Protein AF-A0A364NH10-F1 (afdb_monomer)

Mean predicted aligned error: 15.17 Å

Sequence (202 aa):
MVASATDNNGNPITGTDNAELDAIAADITVETSVENETGLMDIEGTTIDVPENSTVEITITDSLGNTVTTQASVNEDGSYSVDNVDIRELVDGDLTIIAKAIDNNGQDVFGQTSDELLLVVELAIETSGSLEVFEKFLSNGSAANDGEPKDSGSIRITSSQGIQSVTIAGIVVTLEALEASNAAPFSITTPEGNVIEVVGFT

InterPro domains:
  IPR013783 Immunoglobulin-like fold [G3DSA:2.60.40.10] (18-118)

pLDDT: mean 81.31, std 18.75, range [41.22, 98.88]

Organism: NCBI:txid2219697

Secondary structure (DSSP, 8-state):
-EEEEE-TTS-EEEEE-------S--EE--EEEEETTTTEEEEEEEEES--TTPEEEEEEEETT--EEEEEEEPPTTSEEEEEEEE-TTSPSEEEEEEEEEE-TTS-EEEEEEEEEE-----------S-----GGGSTT-S-----------------TT---EEEETTEEEEHHHHHTTTTS-EEEE-TTS-EEEE----

Radius of gyration: 34.36 Å; Cα contacts (8 Å, |Δi|>4): 345; chains: 1; bounding box: 70×38×114 Å

Foldseek 3Di:
DKDWDADPVGDIDIDDDDDDDDDWDKAKEKDKDADQAQQWMKIKIFIDQADFQWKKWKWKAAPVGDIDIDIWTQHPRRMTIDGGRHRVVHDWFKIKMKIWTAGPRRDIYIYIDMDTHDRPPPQPQPPPDDPPDQLCPPPPRDDDDDDDDPQDDDGDGDDPVDDQWDADLNDIHGPVNVVVCVQAWDWDAHPVGDIDTRRDDD

Solvent-accessible surface area (backbone atoms only — not comparable to full-atom values): 12585 Å² total; per-residue (Å²): 91,77,50,76,48,64,51,99,85,71,49,80,46,76,50,78,51,88,78,87,89,81,89,65,80,65,45,40,50,50,49,76,49,71,40,37,83,77,31,30,29,36,38,39,35,40,44,36,54,44,52,61,69,37,61,34,46,34,41,39,30,26,82,87,68,48,74,49,76,53,70,28,51,28,36,92,88,23,36,35,56,43,76,68,43,78,49,70,90,48,60,68,39,54,32,42,36,38,40,36,36,52,30,78,84,73,44,82,40,68,17,68,41,71,52,67,43,58,66,65,78,79,78,74,74,60,73,79,61,84,84,80,79,66,44,67,79,45,102,82,42,93,54,92,79,94,73,84,87,82,90,77,85,76,86,69,85,82,58,98,86,60,75,72,63,48,75,55,88,87,43,77,44,39,51,69,61,56,62,71,39,73,84,48,59,50,76,44,71,37,99,88,67,50,77,46,69,48,77,76,86,134

Structure (mmCIF, N/CA/C/O backbone):
data_AF-A0A364NH10-F1
#
_entry.id   AF-A0A364NH10-F1
#
loop_
_atom_site.group_PDB
_atom_site.id
_atom_site.type_symbol
_atom_site.label_atom_id
_atom_site.label_alt_id
_atom_site.label_comp_id
_atom_site.label_asym_id
_atom_site.label_entity_id
_atom_site.label_seq_id
_atom_site.pdbx_PDB_ins_code
_atom_site.Cartn_x
_atom_site.Cartn_y
_atom_site.Cartn_z
_atom_site.occupancy
_atom_site.B_iso_or_equiv
_atom_site.auth_seq_id
_atom_site.auth_comp_id
_atom_site.auth_asym_id
_atom_site.auth_atom_id
_atom_site.pdbx_PDB_model_num
ATOM 1 N N . MET A 1 1 ? -23.698 -7.235 33.282 1.00 77.12 1 MET A N 1
ATOM 2 C CA . MET A 1 1 ? -24.394 -6.732 3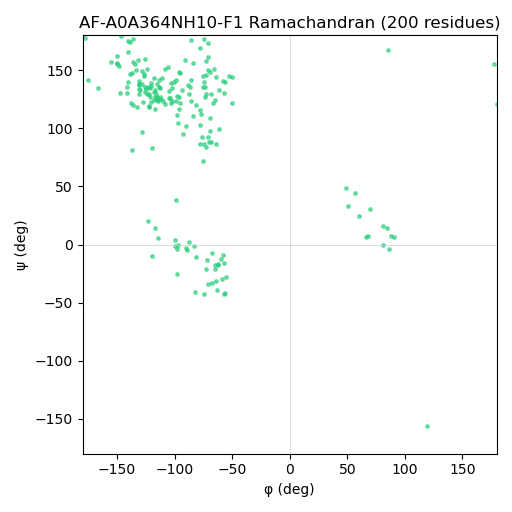4.485 1.00 77.12 1 MET A CA 1
ATOM 3 C C . MET A 1 1 ? -24.227 -7.716 35.637 1.00 77.12 1 MET A C 1
ATOM 5 O O . MET A 1 1 ? -24.340 -8.916 35.432 1.00 77.12 1 MET A O 1
ATOM 9 N N . VAL A 1 2 ? -23.955 -7.225 36.847 1.00 88.50 2 VAL A N 1
ATOM 10 C CA . VAL A 1 2 ? -23.935 -8.052 38.065 1.00 88.50 2 VAL A CA 1
ATOM 11 C C . VAL A 1 2 ? -25.110 -7.636 38.937 1.00 88.50 2 VAL A C 1
ATOM 13 O O . VAL A 1 2 ? -25.247 -6.458 39.258 1.00 88.50 2 VAL A O 1
ATOM 16 N N . ALA A 1 3 ? -25.952 -8.593 39.308 1.00 88.44 3 ALA A N 1
ATOM 17 C CA . ALA A 1 3 ? -26.998 -8.413 40.302 1.00 88.44 3 ALA A CA 1
ATOM 18 C C . ALA A 1 3 ? -26.559 -9.068 41.614 1.00 88.44 3 ALA A C 1
ATOM 20 O O . ALA A 1 3 ? -25.999 -10.165 41.609 1.00 88.44 3 ALA A O 1
ATOM 21 N N . SER A 1 4 ? -26.820 -8.412 42.741 1.00 93.62 4 SER A N 1
ATOM 22 C CA . SER A 1 4 ? -26.596 -8.979 44.069 1.00 93.62 4 SER A CA 1
ATOM 23 C C . SER A 1 4 ? -27.863 -8.892 44.915 1.00 93.62 4 SER A C 1
ATOM 25 O O . SER A 1 4 ? -28.651 -7.955 44.799 1.00 93.62 4 SER A O 1
ATOM 27 N N . ALA A 1 5 ? -28.068 -9.901 45.755 1.00 93.88 5 ALA A N 1
ATOM 28 C CA . ALA A 1 5 ? -29.145 -9.981 46.729 1.00 93.88 5 ALA A CA 1
ATOM 29 C C . ALA A 1 5 ? -28.611 -10.586 48.032 1.00 93.88 5 ALA A C 1
ATOM 31 O O . ALA A 1 5 ? -27.538 -11.185 48.052 1.00 93.88 5 ALA A O 1
ATOM 32 N N . THR A 1 6 ? -29.374 -10.458 49.111 1.00 94.56 6 THR A N 1
ATOM 33 C CA . THR A 1 6 ? -29.089 -11.128 50.383 1.00 94.56 6 THR A CA 1
ATOM 34 C C . THR A 1 6 ? -30.243 -12.067 50.692 1.00 94.56 6 THR A C 1
ATOM 36 O O . THR A 1 6 ? -31.403 -11.661 50.594 1.00 94.56 6 THR A O 1
ATOM 39 N N . ASP A 1 7 ? -29.945 -13.317 51.037 1.00 92.00 7 ASP A N 1
ATOM 40 C CA . ASP A 1 7 ? -30.976 -14.264 51.457 1.00 92.00 7 ASP A CA 1
ATOM 41 C C . ASP A 1 7 ? -31.543 -13.910 52.848 1.00 92.00 7 ASP A C 1
ATOM 43 O O . ASP A 1 7 ? -31.081 -13.011 53.555 1.00 92.00 7 ASP A O 1
ATOM 47 N N . ASN A 1 8 ? -32.577 -14.635 53.265 1.00 94.06 8 ASN A N 1
ATOM 48 C CA . ASN A 1 8 ? -33.191 -14.477 54.585 1.00 94.06 8 ASN A CA 1
ATOM 49 C C . ASN A 1 8 ? -32.279 -14.908 55.754 1.00 94.06 8 ASN A C 1
ATOM 51 O O . ASN A 1 8 ? -32.639 -14.689 56.911 1.00 94.06 8 ASN A O 1
ATOM 55 N N . ASN A 1 9 ? -31.121 -15.510 55.474 1.00 95.94 9 ASN A N 1
ATOM 56 C CA . ASN A 1 9 ? -30.097 -15.888 56.441 1.00 95.94 9 ASN A CA 1
ATOM 57 C C . ASN A 1 9 ? -28.926 -14.887 56.495 1.00 95.94 9 ASN A C 1
ATOM 59 O O . ASN A 1 9 ? -28.035 -15.055 57.326 1.00 95.94 9 ASN A O 1
ATOM 63 N N . GLY A 1 10 ? -28.943 -13.829 55.677 1.00 93.1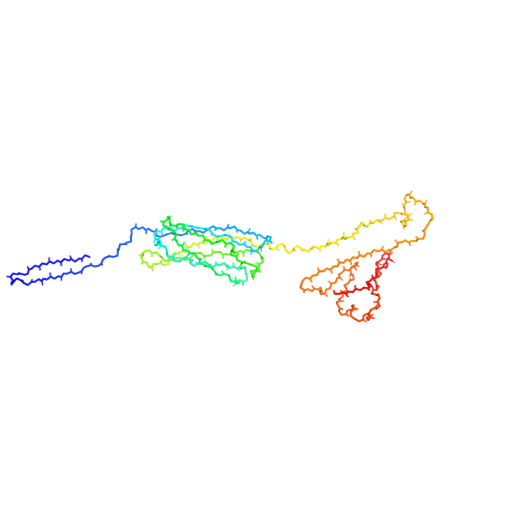2 10 GLY A N 1
ATOM 64 C CA . GLY A 1 10 ? -27.904 -12.801 55.640 1.00 93.12 10 GLY A CA 1
ATOM 65 C C . GLY A 1 10 ? -26.738 -13.103 54.692 1.00 93.12 10 GLY A C 1
ATOM 66 O O . GLY A 1 10 ? -25.762 -12.353 54.699 1.00 93.12 10 GLY A O 1
ATOM 67 N N . ASN A 1 11 ? -26.813 -14.158 53.874 1.00 95.44 11 ASN A N 1
ATOM 68 C CA . ASN A 1 11 ? -25.755 -14.501 52.926 1.00 95.44 11 ASN A CA 1
ATOM 69 C C . ASN A 1 11 ? -25.935 -13.742 51.602 1.00 95.44 11 ASN A C 1
ATOM 71 O O . ASN A 1 11 ? -27.049 -13.701 51.071 1.00 95.44 11 ASN A O 1
ATOM 75 N N . PRO A 1 12 ? -24.862 -13.175 51.023 1.00 92.00 12 PRO A N 1
ATOM 76 C CA . PRO A 1 12 ? -24.926 -12.562 49.705 1.00 92.00 12 PRO A CA 1
ATOM 77 C C . PRO A 1 12 ? -25.012 -13.629 48.603 1.00 92.00 12 PRO A C 1
ATOM 79 O O . PRO A 1 12 ? -24.256 -14.598 48.594 1.00 92.00 12 PRO A O 1
ATOM 82 N N . ILE A 1 13 ? -25.903 -13.408 47.642 1.00 92.12 13 ILE A N 1
ATOM 83 C CA . ILE A 1 13 ? -26.022 -14.157 46.391 1.00 92.12 13 ILE A CA 1
ATOM 84 C C . ILE A 1 13 ? -25.746 -13.176 45.258 1.00 92.12 13 ILE A C 1
ATOM 86 O O . ILE A 1 13 ? -26.305 -12.079 45.233 1.00 92.12 13 ILE A O 1
ATOM 90 N N . THR A 1 14 ? -24.903 -13.566 44.310 1.00 93.25 14 THR A N 1
ATOM 91 C CA . THR A 1 14 ? -24.650 -12.792 43.095 1.00 93.25 14 THR A CA 1
ATOM 92 C C . THR A 1 14 ? -25.064 -13.585 41.863 1.00 93.25 14 THR A C 1
ATOM 94 O O . THR A 1 14 ? -24.921 -14.805 41.810 1.00 93.25 14 THR A O 1
ATOM 97 N N . GLY A 1 15 ? -25.598 -12.879 40.873 1.00 91.69 15 GLY A N 1
ATOM 98 C CA . GLY A 1 15 ? -25.831 -13.375 39.525 1.00 91.69 15 GLY A CA 1
ATOM 99 C C . GLY A 1 15 ? -25.113 -12.468 38.539 1.00 91.69 15 GLY A C 1
ATOM 100 O O . GLY A 1 15 ? -25.156 -11.244 38.670 1.00 91.69 15 GLY A O 1
ATOM 101 N N . THR A 1 16 ? -24.429 -13.059 37.570 1.00 92.19 16 THR A N 1
ATOM 102 C CA . THR A 1 16 ? -23.778 -12.325 36.486 1.00 92.19 16 THR A CA 1
ATOM 103 C C . THR A 1 16 ? -24.478 -12.636 35.178 1.00 92.19 16 THR A C 1
ATOM 105 O O . THR A 1 16 ? -24.749 -13.799 34.888 1.00 92.19 16 THR A O 1
ATOM 108 N N . ASP A 1 17 ? -24.742 -11.593 34.405 1.00 89.44 17 ASP A N 1
ATOM 109 C CA . ASP A 1 17 ? -25.215 -11.680 33.031 1.00 89.44 17 ASP A CA 1
ATOM 110 C C . ASP A 1 17 ? -24.276 -10.864 32.142 1.00 89.44 17 ASP A C 1
ATOM 112 O O . ASP A 1 17 ? -23.884 -9.751 32.506 1.00 89.44 17 ASP A O 1
ATOM 116 N N . ASN A 1 18 ? -23.897 -11.401 30.993 1.00 83.19 18 ASN A N 1
ATOM 117 C CA . ASN A 1 18 ? -22.986 -10.755 30.060 1.00 83.19 18 ASN A CA 1
ATOM 118 C C . ASN A 1 18 ? -23.711 -10.634 28.722 1.00 83.19 18 ASN A C 1
ATOM 120 O O . ASN A 1 18 ? -24.082 -11.639 28.127 1.00 83.19 18 ASN A O 1
ATOM 124 N N . ALA A 1 19 ? -23.893 -9.398 28.268 1.00 80.81 19 ALA A N 1
ATOM 125 C CA . ALA A 1 19 ? -24.346 -9.081 26.924 1.00 80.81 19 ALA A CA 1
ATOM 126 C C . ALA A 1 19 ? -23.265 -8.220 26.272 1.00 80.81 19 ALA A C 1
ATOM 128 O O . ALA A 1 19 ? -22.724 -7.323 26.926 1.00 80.81 19 ALA A O 1
ATOM 129 N N . GLU A 1 20 ? -22.940 -8.518 25.020 1.00 80.31 20 GLU A N 1
ATOM 130 C CA . GLU A 1 20 ? -22.042 -7.688 24.223 1.00 80.31 20 GLU A CA 1
ATOM 131 C C . GLU A 1 20 ? -22.792 -6.431 23.775 1.00 80.31 20 GLU A C 1
ATOM 133 O O . GLU A 1 20 ? -23.968 -6.490 23.408 1.00 80.31 20 GLU A O 1
ATOM 138 N N . LEU A 1 21 ? -22.128 -5.280 23.886 1.00 82.94 21 LEU A N 1
ATOM 139 C CA . LEU A 1 21 ? -22.642 -4.013 23.387 1.00 82.94 21 LEU A CA 1
ATOM 140 C C . LEU A 1 21 ? -22.009 -3.774 22.018 1.00 82.94 21 LEU A C 1
ATOM 142 O O . LEU A 1 21 ? -20.836 -3.432 21.940 1.00 82.94 21 LEU A O 1
ATOM 146 N N . ASP A 1 22 ? -22.797 -3.972 20.971 1.00 87.94 22 ASP A N 1
ATOM 147 C CA . ASP A 1 22 ? -22.455 -3.664 19.584 1.00 87.94 22 ASP A CA 1
ATOM 148 C C . ASP A 1 22 ? -23.609 -2.822 19.029 1.00 87.94 22 ASP A C 1
ATOM 150 O O . ASP A 1 22 ? -24.701 -3.323 18.746 1.00 87.94 22 ASP A O 1
ATOM 154 N N . ALA A 1 23 ? -23.428 -1.504 19.053 1.00 91.25 23 ALA A N 1
ATOM 155 C CA . ALA A 1 23 ? -24.465 -0.544 18.676 1.00 91.25 23 ALA A CA 1
ATOM 156 C C . ALA A 1 23 ? -24.060 0.334 17.487 1.00 91.25 23 ALA A C 1
ATOM 158 O O . ALA A 1 23 ? -24.903 1.074 16.975 1.00 91.25 23 ALA A O 1
ATOM 159 N N . ILE A 1 24 ? -22.793 0.279 17.074 1.00 93.50 24 ILE A N 1
ATOM 160 C CA . ILE A 1 24 ? -22.225 1.075 15.991 1.00 93.50 24 ILE A CA 1
ATOM 161 C C . ILE A 1 24 ? -21.680 0.073 14.982 1.00 93.50 24 ILE A C 1
ATOM 163 O O . ILE A 1 24 ? -20.805 -0.707 15.310 1.00 93.50 24 ILE A O 1
ATOM 167 N N . ALA A 1 25 ? -22.205 0.083 13.760 1.00 94.12 25 ALA A N 1
ATOM 168 C CA . ALA A 1 25 ? -21.636 -0.752 12.712 1.00 94.12 25 ALA A CA 1
ATOM 169 C C . ALA A 1 25 ? -20.238 -0.233 12.345 1.00 94.12 25 ALA A C 1
ATOM 171 O O . ALA A 1 25 ? -20.093 0.961 12.065 1.00 94.12 25 ALA A O 1
ATOM 172 N N . ALA A 1 26 ? -19.252 -1.127 12.323 1.00 97.31 26 ALA A N 1
ATOM 173 C CA . ALA A 1 26 ? -17.904 -0.807 11.883 1.00 97.31 26 ALA A CA 1
ATOM 174 C C . ALA A 1 26 ? -17.845 -0.527 10.374 1.00 97.31 26 ALA A C 1
ATOM 176 O O . ALA A 1 26 ? -18.593 -1.113 9.586 1.00 97.31 26 ALA A O 1
ATOM 177 N N . ASP A 1 27 ? -16.934 0.359 9.980 1.00 98.06 27 ASP A N 1
ATOM 178 C CA . ASP A 1 27 ? -16.647 0.674 8.578 1.00 98.06 27 ASP A CA 1
ATOM 179 C C . ASP A 1 27 ? -15.183 1.099 8.415 1.00 98.06 27 ASP A C 1
ATOM 181 O O . ASP A 1 27 ? -14.562 1.592 9.361 1.00 98.06 27 ASP A O 1
ATOM 185 N N . ILE A 1 28 ? -14.633 0.924 7.216 1.00 98.62 28 ILE A N 1
ATOM 186 C CA . ILE A 1 28 ? -13.308 1.426 6.852 1.00 98.62 28 ILE A CA 1
ATOM 187 C C . ILE A 1 28 ? -13.274 1.807 5.371 1.00 98.62 28 ILE A C 1
ATOM 189 O O . ILE A 1 28 ? -13.657 1.034 4.492 1.00 98.62 28 ILE A O 1
ATOM 193 N N . THR A 1 29 ? -12.790 3.011 5.094 1.00 98.62 29 THR A N 1
ATOM 194 C CA . THR A 1 29 ? -12.604 3.536 3.738 1.00 98.62 29 THR A CA 1
ATOM 195 C C . THR A 1 29 ? -11.129 3.537 3.379 1.00 98.62 29 THR A C 1
ATOM 197 O O . THR A 1 29 ? -10.291 3.649 4.264 1.00 98.62 29 THR A O 1
ATOM 200 N N . VAL A 1 30 ? -10.807 3.430 2.091 1.00 98.69 30 VAL A N 1
ATOM 201 C CA . VAL A 1 30 ? -9.435 3.538 1.590 1.00 98.69 30 VAL A CA 1
ATOM 202 C C . VAL A 1 30 ? -9.432 4.295 0.266 1.00 98.69 30 VAL A C 1
ATOM 204 O O . VAL A 1 30 ? -10.206 3.983 -0.638 1.00 98.69 30 VAL A O 1
ATOM 207 N N . GLU A 1 31 ? -8.557 5.284 0.166 1.00 98.50 31 GLU A N 1
ATOM 208 C CA . GLU A 1 31 ? -8.282 6.079 -1.026 1.00 98.50 31 GLU A CA 1
ATOM 209 C C . GLU A 1 31 ? -6.770 6.084 -1.278 1.00 98.50 31 GLU A C 1
ATOM 211 O O . GLU A 1 31 ? -5.970 5.968 -0.346 1.00 98.50 31 GLU A O 1
ATOM 216 N N . THR A 1 32 ? -6.374 6.173 -2.547 1.00 98.19 32 THR A N 1
ATOM 217 C CA . THR A 1 32 ? -4.967 6.122 -2.957 1.00 98.19 32 THR A CA 1
ATOM 218 C C . THR A 1 32 ? -4.644 7.179 -3.999 1.00 98.19 32 THR A C 1
ATOM 220 O O . THR A 1 32 ? -5.519 7.648 -4.728 1.00 98.19 32 THR A O 1
ATOM 223 N N . SER A 1 33 ? -3.364 7.531 -4.070 1.00 97.62 33 SER A N 1
ATOM 224 C CA . SER A 1 33 ? -2.786 8.328 -5.145 1.00 97.62 33 SER A CA 1
ATOM 225 C C . SER A 1 33 ? -1.455 7.711 -5.561 1.00 97.62 33 SER A C 1
ATOM 227 O O . SER A 1 33 ? -0.539 7.610 -4.745 1.00 97.62 33 SER A O 1
ATOM 229 N N . VAL A 1 34 ? -1.340 7.305 -6.827 1.00 97.19 34 VAL A N 1
ATOM 230 C CA . VAL A 1 34 ? -0.111 6.738 -7.400 1.00 97.19 34 VAL A CA 1
ATOM 231 C C . VAL A 1 34 ? 0.698 7.807 -8.133 1.00 97.19 34 VAL A C 1
ATOM 233 O O . VAL A 1 34 ? 0.209 8.464 -9.053 1.00 97.19 34 VAL A O 1
ATOM 236 N N . GLU A 1 35 ? 1.973 7.936 -7.775 1.00 94.94 35 GLU A N 1
ATOM 237 C CA . GLU A 1 35 ? 2.967 8.704 -8.520 1.00 94.94 35 GLU A CA 1
ATOM 238 C C . GLU A 1 35 ? 3.711 7.794 -9.505 1.00 94.94 35 GLU A C 1
ATOM 240 O O . GLU A 1 35 ? 4.698 7.138 -9.168 1.00 94.94 35 GLU A O 1
ATOM 245 N N . ASN A 1 36 ? 3.255 7.760 -10.753 1.00 89.62 36 ASN A N 1
ATOM 246 C CA . ASN A 1 36 ? 3.777 6.856 -11.781 1.00 89.62 36 ASN A CA 1
ATOM 247 C C . ASN A 1 36 ? 5.248 7.105 -12.160 1.00 89.62 36 ASN A C 1
ATOM 249 O O . ASN A 1 36 ? 5.970 6.172 -12.508 1.00 89.62 36 ASN A O 1
ATOM 253 N N . GLU A 1 37 ? 5.720 8.348 -12.085 1.00 88.19 37 GLU A N 1
ATOM 254 C CA . GLU A 1 37 ? 7.107 8.708 -12.388 1.00 88.19 37 GLU A CA 1
ATOM 255 C C . GLU A 1 37 ? 8.075 8.207 -11.317 1.00 88.19 37 GLU A C 1
ATOM 257 O O . GLU A 1 37 ? 9.224 7.867 -11.612 1.00 88.19 37 GLU A O 1
ATOM 262 N N . THR A 1 38 ? 7.627 8.191 -10.062 1.00 89.75 38 THR A N 1
ATOM 263 C CA . THR A 1 38 ? 8.460 7.792 -8.933 1.00 89.75 38 THR A CA 1
ATOM 264 C C . THR A 1 38 ? 8.209 6.344 -8.544 1.00 89.75 38 THR A C 1
ATOM 266 O O . THR A 1 38 ? 9.131 5.736 -8.020 1.00 89.75 38 THR A O 1
ATOM 269 N N . GLY A 1 39 ? 7.047 5.754 -8.823 1.00 92.69 39 GLY A N 1
ATOM 270 C CA . GLY A 1 39 ? 6.645 4.442 -8.309 1.00 92.69 39 GLY A CA 1
ATOM 271 C C . GLY A 1 39 ? 6.351 4.468 -6.807 1.00 92.69 39 GLY A C 1
ATOM 272 O O . GLY A 1 39 ? 6.628 3.491 -6.108 1.00 92.69 39 GLY A O 1
ATOM 273 N N . LEU A 1 40 ? 5.875 5.609 -6.308 1.00 96.06 40 LEU A N 1
ATOM 274 C CA . LEU A 1 40 ? 5.443 5.798 -4.926 1.00 96.06 40 LEU A CA 1
ATOM 275 C C . LEU A 1 40 ? 3.917 5.926 -4.868 1.00 96.06 40 LEU A C 1
ATOM 277 O O . LEU A 1 40 ? 3.291 6.381 -5.823 1.00 96.06 40 LEU A O 1
ATOM 281 N N . MET A 1 41 ? 3.324 5.515 -3.753 1.00 97.94 41 MET A N 1
ATOM 282 C CA . MET A 1 41 ? 1.885 5.605 -3.511 1.00 97.94 41 MET A CA 1
ATOM 283 C C . MET A 1 41 ? 1.613 6.222 -2.142 1.00 97.94 41 MET A C 1
ATOM 285 O O . MET A 1 41 ? 2.195 5.792 -1.145 1.00 97.94 41 MET A O 1
ATOM 289 N N . ASP A 1 42 ? 0.681 7.167 -2.100 1.00 98.56 42 ASP A N 1
ATOM 290 C CA . ASP A 1 42 ? 0.092 7.672 -0.862 1.00 98.56 42 ASP A CA 1
ATOM 291 C C . ASP A 1 42 ? -1.263 6.995 -0.628 1.00 98.56 42 ASP A C 1
ATOM 293 O O . ASP A 1 42 ? -2.016 6.730 -1.572 1.00 98.56 42 ASP A O 1
ATOM 297 N N . ILE A 1 43 ? -1.557 6.677 0.632 1.00 98.75 43 ILE A N 1
ATOM 298 C CA . ILE A 1 43 ? -2.760 5.955 1.051 1.00 98.75 43 ILE A CA 1
ATOM 299 C C . ILE A 1 43 ? -3.407 6.712 2.201 1.00 98.75 43 ILE A C 1
ATOM 301 O O . ILE A 1 43 ? -2.755 6.989 3.207 1.00 98.75 43 ILE A O 1
ATOM 305 N N . GLU A 1 44 ? -4.702 6.976 2.087 1.00 98.69 44 GLU A N 1
ATOM 306 C CA . GLU A 1 44 ? -5.504 7.650 3.106 1.00 98.69 44 GLU A CA 1
ATOM 307 C C . GLU A 1 44 ? -6.807 6.883 3.354 1.00 98.69 44 GLU A C 1
ATOM 309 O O . GLU A 1 44 ? -7.258 6.085 2.529 1.00 98.69 44 GLU A O 1
ATOM 314 N N . GLY A 1 45 ? -7.428 7.100 4.510 1.00 98.62 45 GLY A N 1
ATOM 315 C CA . GLY A 1 45 ? -8.721 6.503 4.816 1.00 98.62 45 GLY A CA 1
ATOM 316 C C . GLY A 1 45 ? -9.278 6.917 6.168 1.00 98.62 45 GLY A C 1
ATOM 317 O O . GLY A 1 45 ? -8.663 7.660 6.937 1.00 98.62 45 GLY A O 1
ATOM 318 N N . THR A 1 46 ? -10.477 6.425 6.461 1.00 98.69 46 THR A N 1
ATOM 319 C CA . THR A 1 46 ? -11.182 6.641 7.728 1.00 98.69 46 THR A CA 1
ATOM 320 C C . THR A 1 46 ? -11.768 5.344 8.253 1.00 98.69 46 THR A C 1
ATOM 322 O O . THR A 1 46 ? -12.056 4.425 7.491 1.00 98.69 46 THR A O 1
ATOM 325 N N . THR A 1 47 ? -11.974 5.284 9.564 1.00 98.69 47 THR A N 1
ATOM 326 C CA . THR A 1 47 ? -12.606 4.160 10.251 1.00 98.69 47 THR A CA 1
ATOM 327 C C . THR A 1 47 ? -13.818 4.613 11.062 1.00 98.69 47 THR A C 1
ATOM 329 O O . THR A 1 47 ? -13.881 5.741 11.554 1.00 98.69 47 THR A O 1
ATOM 332 N N . ILE A 1 48 ? -14.787 3.715 11.219 1.00 98.31 48 ILE A N 1
ATOM 333 C CA . ILE A 1 48 ? -15.901 3.827 12.160 1.00 98.31 48 ILE A CA 1
ATOM 334 C C . ILE A 1 48 ? -15.833 2.612 13.079 1.00 98.31 48 ILE A C 1
ATOM 336 O O . ILE A 1 48 ? -15.648 1.492 12.613 1.00 98.31 48 ILE A O 1
ATOM 340 N N . ASP A 1 49 ? -15.992 2.853 14.380 1.00 97.50 49 ASP A N 1
ATOM 341 C CA . ASP A 1 49 ? -15.960 1.831 15.434 1.00 97.50 49 ASP A CA 1
ATOM 342 C C . ASP A 1 49 ? -14.641 1.040 15.553 1.00 97.50 49 ASP A C 1
ATOM 344 O O . ASP A 1 49 ? -14.601 -0.051 16.110 1.00 97.50 49 ASP A O 1
ATOM 348 N N . VAL A 1 50 ? -13.530 1.619 15.095 1.00 98.19 50 VAL A N 1
ATOM 349 C CA . VAL A 1 50 ? -12.172 1.098 15.315 1.00 98.19 50 VAL A CA 1
ATOM 350 C C . VAL A 1 50 ? -11.472 1.955 16.382 1.00 98.19 50 VAL A C 1
ATOM 352 O O . VAL A 1 50 ? -11.530 3.184 16.297 1.00 98.19 50 VAL A O 1
ATOM 355 N N . PRO A 1 51 ? -10.821 1.363 17.402 1.00 97.69 51 PRO A N 1
ATOM 356 C CA . PRO A 1 51 ? -10.149 2.137 18.443 1.00 97.69 51 PRO A CA 1
ATOM 357 C C . PRO A 1 51 ? -8.981 2.977 17.903 1.00 97.69 51 PRO A C 1
ATOM 359 O O . PRO A 1 51 ? -8.204 2.506 17.071 1.00 97.69 51 PRO A O 1
ATOM 362 N N . GLU A 1 52 ? -8.778 4.172 18.462 1.00 98.38 52 GLU A N 1
ATOM 363 C CA . GLU A 1 52 ? -7.557 4.963 18.254 1.00 98.38 52 GLU A CA 1
ATOM 364 C C . GLU A 1 52 ? -6.302 4.126 18.561 1.00 98.38 52 GLU A C 1
ATOM 366 O O . GLU A 1 52 ? -6.283 3.319 19.494 1.00 98.38 52 GLU A O 1
ATOM 371 N N . ASN A 1 53 ? -5.228 4.356 17.806 1.00 98.31 53 ASN A N 1
ATOM 372 C CA . ASN A 1 53 ? -3.953 3.642 17.861 1.00 98.31 53 ASN A CA 1
ATOM 373 C C . ASN A 1 53 ? -4.035 2.166 17.437 1.00 98.31 53 ASN A C 1
ATOM 375 O O . ASN A 1 53 ? -3.033 1.452 17.528 1.00 98.31 53 ASN A O 1
ATOM 379 N N . SER A 1 54 ? -5.190 1.704 16.948 1.00 98.38 54 SER A N 1
ATOM 380 C CA . SER A 1 54 ? -5.290 0.407 16.279 1.00 98.38 54 SER A CA 1
ATOM 381 C C . SER A 1 54 ? -4.502 0.417 14.976 1.00 98.38 54 SER A C 1
ATOM 383 O O . SER A 1 54 ? -4.347 1.454 14.329 1.00 98.38 54 SER A O 1
ATOM 385 N N . THR A 1 55 ? -4.009 -0.754 14.591 1.00 98.56 55 THR A N 1
ATOM 386 C CA . THR A 1 55 ? -3.267 -0.944 13.345 1.00 98.56 55 THR A CA 1
ATOM 387 C C . THR A 1 55 ? -4.222 -1.241 12.194 1.00 98.56 55 THR A C 1
ATOM 389 O O . THR A 1 55 ? -5.036 -2.159 12.294 1.00 98.56 55 THR A O 1
ATOM 392 N N . VAL A 1 56 ? -4.070 -0.508 11.093 1.00 98.81 56 VAL A N 1
ATOM 393 C CA . VAL A 1 56 ? -4.648 -0.842 9.789 1.00 98.81 56 VAL A CA 1
ATOM 394 C C . VAL A 1 56 ? -3.585 -1.573 8.977 1.00 98.81 56 VAL A C 1
ATOM 396 O O . VAL A 1 56 ? -2.536 -1.006 8.681 1.00 98.81 56 VAL A O 1
ATOM 399 N N . GLU A 1 57 ? -3.835 -2.833 8.635 1.00 98.75 57 GLU A N 1
ATOM 400 C CA . GLU A 1 57 ? -2.999 -3.620 7.729 1.00 98.75 57 GLU A CA 1
ATOM 401 C C . GLU A 1 57 ? -3.433 -3.356 6.286 1.00 98.75 57 GLU A C 1
ATOM 403 O O . GLU A 1 57 ? -4.600 -3.537 5.940 1.00 98.75 57 GLU A O 1
ATOM 408 N N . ILE A 1 58 ? -2.500 -2.912 5.444 1.00 98.81 58 ILE A N 1
ATOM 409 C CA . ILE A 1 58 ? -2.769 -2.537 4.056 1.00 98.81 58 ILE A CA 1
ATOM 410 C C . ILE A 1 58 ? -1.989 -3.469 3.136 1.00 98.81 58 ILE A C 1
ATOM 412 O O . ILE A 1 58 ? -0.775 -3.616 3.273 1.00 98.81 58 ILE A O 1
ATOM 416 N N . THR A 1 59 ? -2.687 -4.092 2.189 1.00 98.75 59 THR A N 1
ATOM 417 C CA . THR A 1 59 ? -2.107 -4.975 1.170 1.00 98.75 59 THR A CA 1
ATOM 418 C C . THR A 1 59 ? -2.414 -4.431 -0.217 1.00 98.75 59 THR A C 1
ATOM 420 O O . THR A 1 59 ? -3.580 -4.286 -0.574 1.00 98.75 59 THR A O 1
ATOM 423 N N . ILE A 1 60 ? -1.373 -4.171 -1.003 1.00 98.75 60 ILE A N 1
ATOM 424 C CA . ILE A 1 60 ? -1.449 -3.762 -2.409 1.00 98.75 60 ILE A CA 1
ATOM 425 C C . ILE A 1 60 ? -1.069 -4.972 -3.255 1.00 98.75 60 ILE A C 1
ATOM 427 O O . ILE A 1 60 ? -0.018 -5.565 -3.025 1.00 98.75 60 ILE A O 1
ATOM 431 N N . THR A 1 61 ? -1.921 -5.355 -4.202 1.00 98.62 61 THR A N 1
ATOM 432 C CA . THR A 1 61 ? -1.741 -6.539 -5.052 1.00 98.62 61 THR A CA 1
ATOM 433 C C . THR A 1 61 ? -1.815 -6.155 -6.521 1.00 98.62 61 THR A C 1
ATOM 435 O O . THR A 1 61 ? -2.765 -5.481 -6.915 1.00 98.62 61 THR A O 1
ATOM 438 N N . ASP A 1 62 ? -0.854 -6.607 -7.325 1.00 98.25 62 ASP A N 1
ATOM 439 C CA . ASP A 1 62 ? -0.885 -6.420 -8.778 1.00 98.25 62 ASP A CA 1
ATOM 440 C C . ASP A 1 62 ? -1.678 -7.518 -9.509 1.00 98.25 62 ASP A C 1
ATOM 442 O O . ASP A 1 62 ? -2.132 -8.511 -8.930 1.00 98.25 62 ASP A O 1
ATOM 446 N N . SER A 1 63 ? -1.821 -7.361 -10.824 1.00 95.75 63 SER A N 1
ATOM 447 C CA . SER A 1 63 ? -2.530 -8.313 -11.691 1.00 95.75 63 SER A CA 1
ATOM 448 C C . SER A 1 63 ? -1.920 -9.726 -11.750 1.00 95.75 63 SER A C 1
ATOM 450 O O . SER A 1 63 ? -2.599 -10.674 -12.158 1.00 95.75 63 SER A O 1
ATOM 452 N N . LEU A 1 64 ? -0.659 -9.897 -11.341 1.00 94.19 64 LEU A N 1
ATOM 453 C CA . LEU A 1 64 ? 0.039 -11.184 -11.282 1.00 94.19 64 LEU A CA 1
ATOM 454 C C . LEU A 1 64 ? 0.028 -11.799 -9.875 1.00 94.19 64 LEU A C 1
ATOM 456 O O . LEU A 1 64 ? 0.478 -12.936 -9.704 1.00 94.19 64 LEU A O 1
ATOM 460 N N . GLY A 1 65 ? -0.526 -11.090 -8.890 1.00 95.75 65 GLY A N 1
ATOM 461 C CA . GLY A 1 65 ? -0.605 -11.516 -7.500 1.00 95.75 65 GLY A CA 1
ATOM 462 C C . GLY A 1 65 ? 0.646 -11.209 -6.677 1.00 95.75 65 GLY A C 1
ATOM 463 O O . GLY A 1 65 ? 0.782 -11.767 -5.587 1.00 95.75 65 GLY A O 1
ATOM 464 N N . ASN A 1 66 ? 1.560 -10.361 -7.162 1.00 96.75 66 ASN A N 1
ATOM 465 C CA . ASN A 1 66 ? 2.643 -9.843 -6.327 1.00 96.75 66 ASN A CA 1
ATOM 466 C C . ASN A 1 66 ? 2.069 -8.833 -5.334 1.00 96.75 66 ASN A C 1
ATOM 468 O O . ASN A 1 66 ? 1.126 -8.109 -5.657 1.00 96.75 66 ASN A O 1
ATOM 472 N N . THR A 1 67 ? 2.635 -8.788 -4.128 1.00 98.00 67 THR A N 1
ATOM 473 C CA . THR A 1 67 ? 2.073 -7.997 -3.031 1.00 98.00 67 THR A CA 1
ATOM 474 C C . THR A 1 67 ? 3.106 -7.117 -2.350 1.00 98.00 67 THR A C 1
ATOM 476 O O . THR A 1 67 ? 4.184 -7.598 -2.001 1.00 98.00 67 THR A O 1
ATOM 479 N N . VAL A 1 68 ? 2.712 -5.884 -2.042 1.00 98.50 68 VAL A N 1
ATOM 480 C CA . VAL A 1 68 ? 3.391 -4.991 -1.095 1.00 98.50 68 VAL A CA 1
ATOM 481 C C . VAL A 1 68 ? 2.470 -4.780 0.106 1.00 98.50 68 VAL A C 1
ATOM 483 O O . VAL A 1 68 ? 1.270 -4.567 -0.058 1.00 98.50 68 VAL A O 1
ATOM 486 N N . THR A 1 69 ? 3.015 -4.847 1.321 1.00 98.06 69 THR A N 1
ATOM 487 C CA . THR A 1 69 ? 2.245 -4.650 2.560 1.00 98.06 69 THR A CA 1
ATOM 488 C C . THR A 1 69 ? 2.792 -3.490 3.373 1.00 98.06 69 THR A C 1
ATOM 490 O O . THR A 1 69 ? 4.006 -3.382 3.550 1.00 98.06 69 THR A O 1
ATOM 493 N N . THR A 1 70 ? 1.905 -2.678 3.939 1.00 98.62 70 THR A N 1
ATOM 494 C CA . THR A 1 70 ? 2.248 -1.593 4.864 1.00 98.62 70 THR A CA 1
ATOM 495 C C . THR A 1 70 ? 1.227 -1.503 6.000 1.00 98.62 70 THR A C 1
ATOM 497 O O . THR A 1 70 ? 0.255 -2.260 6.036 1.00 98.62 70 THR A O 1
ATOM 500 N N . GLN A 1 71 ? 1.468 -0.622 6.968 1.00 98.50 71 GLN A N 1
ATOM 501 C CA . GLN A 1 71 ? 0.597 -0.426 8.122 1.00 98.50 71 GLN A CA 1
ATOM 502 C C . GLN A 1 71 ? 0.444 1.056 8.461 1.00 98.50 71 GLN A C 1
ATOM 504 O O . GLN A 1 71 ? 1.399 1.822 8.338 1.00 98.50 71 GLN A O 1
ATOM 509 N N . ALA A 1 72 ? -0.736 1.424 8.956 1.00 98.50 72 ALA A N 1
ATOM 510 C CA . ALA A 1 72 ? -1.029 2.739 9.520 1.00 98.50 72 ALA A CA 1
ATOM 511 C C . ALA A 1 72 ? -1.606 2.609 10.935 1.00 98.50 72 ALA A C 1
ATOM 513 O O . ALA A 1 72 ? -2.147 1.563 11.298 1.00 98.50 72 ALA A O 1
ATOM 514 N N . SER A 1 73 ? -1.524 3.682 11.720 1.00 98.50 73 SER A N 1
ATOM 515 C CA . SER A 1 73 ? -2.243 3.795 12.993 1.00 98.50 73 SER A CA 1
ATOM 516 C C . SER A 1 73 ? -3.489 4.655 12.814 1.00 98.50 73 SER A C 1
ATOM 518 O O . SER A 1 73 ? -3.431 5.684 12.144 1.00 98.50 73 SER A O 1
ATOM 520 N N . VAL A 1 74 ? -4.592 4.259 13.447 1.00 98.81 74 VAL A N 1
ATOM 521 C CA . VAL A 1 74 ? -5.826 5.055 13.490 1.00 98.81 74 VAL A CA 1
ATOM 522 C C . VAL A 1 74 ? -5.653 6.243 14.440 1.00 98.81 74 VAL A C 1
ATOM 524 O O . VAL A 1 74 ? -5.278 6.063 15.599 1.00 98.81 74 VAL A O 1
ATOM 527 N N . ASN A 1 75 ? -5.932 7.451 13.961 1.00 98.56 75 ASN A N 1
ATOM 528 C CA . ASN A 1 75 ? -5.899 8.693 14.732 1.00 98.56 75 ASN A CA 1
ATOM 529 C C . ASN A 1 75 ? -7.151 8.857 15.613 1.00 98.56 75 ASN A C 1
ATOM 531 O O . ASN A 1 75 ? -8.139 8.143 15.457 1.00 98.56 75 ASN A O 1
ATOM 535 N N . GLU A 1 76 ? -7.134 9.834 16.527 1.00 98.00 76 GLU A N 1
ATOM 536 C CA . GLU A 1 76 ? -8.256 10.109 17.450 1.00 98.00 76 GLU A CA 1
ATOM 537 C C . GLU A 1 76 ? -9.565 10.437 16.706 1.00 98.00 76 GLU A C 1
ATOM 539 O O . GLU A 1 76 ? -10.656 10.147 17.192 1.00 98.00 76 GLU A O 1
ATOM 544 N N . ASP A 1 77 ? -9.465 11.013 15.506 1.00 98.06 77 ASP A N 1
ATOM 545 C CA . ASP A 1 77 ? -10.605 11.336 14.643 1.00 98.06 77 ASP A CA 1
ATOM 546 C C . ASP A 1 77 ? -11.042 10.182 13.719 1.00 98.06 77 ASP A C 1
ATOM 548 O O . ASP A 1 77 ? -11.975 10.350 12.933 1.00 98.06 77 ASP A O 1
ATOM 552 N N . GLY A 1 78 ? -10.391 9.019 13.813 1.00 98.19 78 GLY A N 1
ATOM 553 C CA . GLY A 1 78 ? -10.658 7.839 12.993 1.00 98.19 78 GLY A CA 1
ATOM 554 C C . GLY A 1 78 ? -9.923 7.810 11.650 1.00 98.19 78 GLY A C 1
ATOM 555 O O . GLY A 1 78 ? -10.039 6.810 10.939 1.00 98.19 78 GLY A O 1
ATOM 556 N N . SER A 1 79 ? -9.179 8.861 11.285 1.00 98.75 79 SER A N 1
ATOM 557 C CA . SER A 1 79 ? -8.366 8.889 10.060 1.00 98.75 79 SER A CA 1
ATOM 558 C C . SER A 1 79 ? -7.117 8.010 10.167 1.00 98.75 79 SER A C 1
ATOM 560 O O . SER A 1 79 ? -6.636 7.725 11.264 1.00 98.75 79 SER A O 1
ATOM 562 N N . TYR A 1 80 ? -6.561 7.597 9.031 1.00 98.88 80 TYR A N 1
ATOM 563 C CA . TYR A 1 80 ? -5.239 6.976 8.945 1.00 98.88 80 TYR A CA 1
ATOM 564 C C . TYR A 1 80 ? -4.581 7.317 7.603 1.00 98.88 80 TYR A C 1
ATOM 566 O O . TYR A 1 80 ? -5.276 7.562 6.615 1.00 98.88 80 TYR A O 1
ATOM 574 N N . SER A 1 81 ? -3.247 7.319 7.556 1.00 98.69 81 SER A N 1
ATOM 575 C CA . SER A 1 81 ? -2.508 7.518 6.308 1.00 98.69 81 SER A CA 1
ATOM 576 C C . SER A 1 81 ? -1.156 6.805 6.296 1.00 98.69 81 SER A C 1
ATOM 578 O O . SER A 1 81 ? -0.579 6.507 7.347 1.00 98.69 81 SER A O 1
ATOM 580 N N . VAL A 1 82 ? -0.660 6.525 5.090 1.00 98.69 82 VAL A N 1
ATOM 581 C CA . VAL A 1 82 ? 0.711 6.088 4.815 1.00 98.69 82 VAL A CA 1
ATOM 582 C C . VAL A 1 82 ? 1.204 6.826 3.581 1.00 98.69 82 VAL A C 1
ATOM 584 O O . VAL A 1 82 ? 0.631 6.668 2.506 1.00 98.69 82 VAL A O 1
ATOM 587 N N . ASP A 1 83 ? 2.297 7.565 3.729 1.00 98.25 83 ASP A N 1
ATOM 588 C CA . ASP A 1 83 ? 2.899 8.299 2.620 1.00 98.25 83 ASP A CA 1
ATOM 589 C C . ASP A 1 83 ? 4.044 7.490 1.993 1.00 98.25 83 ASP A C 1
ATOM 591 O O . ASP A 1 83 ? 4.805 6.815 2.697 1.00 98.25 83 ASP A O 1
ATOM 595 N N . ASN A 1 84 ? 4.245 7.655 0.687 1.00 97.38 84 ASN A N 1
ATOM 596 C CA . ASN A 1 84 ? 5.401 7.167 -0.067 1.00 97.38 84 ASN A CA 1
ATOM 597 C C . ASN A 1 84 ? 5.651 5.650 0.034 1.00 97.38 84 ASN A C 1
ATOM 599 O O . ASN A 1 84 ? 6.794 5.203 0.196 1.00 97.38 84 ASN A O 1
ATOM 603 N N . VAL A 1 85 ? 4.603 4.838 -0.079 1.00 98.31 85 VAL A N 1
ATOM 604 C CA . VAL A 1 85 ? 4.732 3.380 -0.183 1.00 98.31 85 VAL A CA 1
ATOM 605 C C . VAL A 1 85 ? 5.440 3.028 -1.492 1.00 98.31 85 VAL A C 1
ATOM 607 O O . VAL A 1 85 ? 4.997 3.426 -2.566 1.00 98.31 85 VAL A O 1
ATOM 610 N N . ASP A 1 86 ? 6.544 2.283 -1.410 1.00 97.12 86 ASP A N 1
ATOM 611 C CA . ASP A 1 86 ? 7.294 1.840 -2.589 1.00 97.12 86 ASP A CA 1
ATOM 612 C C . ASP A 1 86 ? 6.587 0.662 -3.263 1.00 97.12 86 ASP A C 1
ATOM 614 O O . ASP A 1 86 ? 6.468 -0.419 -2.682 1.00 97.12 86 ASP A O 1
ATOM 618 N N . ILE A 1 87 ? 6.126 0.878 -4.493 1.00 96.62 87 ILE A N 1
ATOM 619 C CA . ILE A 1 87 ? 5.413 -0.119 -5.297 1.00 96.62 87 ILE A CA 1
ATOM 620 C C . ILE A 1 87 ? 6.170 -0.483 -6.578 1.00 96.62 87 ILE A C 1
ATOM 622 O O . ILE A 1 87 ? 5.616 -1.139 -7.453 1.00 96.62 87 ILE A O 1
ATOM 626 N N . ARG A 1 88 ? 7.454 -0.117 -6.697 1.00 92.94 88 ARG A N 1
ATOM 627 C CA . ARG A 1 88 ? 8.274 -0.401 -7.895 1.00 92.94 88 ARG A CA 1
ATOM 628 C C . ARG A 1 88 ? 8.525 -1.886 -8.149 1.00 92.94 88 ARG A C 1
ATOM 630 O O . ARG A 1 88 ? 8.960 -2.254 -9.237 1.00 92.94 88 ARG A O 1
ATOM 637 N N . GLU A 1 89 ? 8.323 -2.729 -7.140 1.00 92.12 89 GLU A N 1
ATOM 638 C CA . GLU A 1 89 ? 8.434 -4.186 -7.273 1.00 92.12 89 GLU A CA 1
ATOM 639 C C . GLU A 1 89 ? 7.165 -4.825 -7.860 1.00 92.12 89 GLU A C 1
ATOM 641 O O . GLU A 1 89 ? 7.187 -6.005 -8.217 1.00 92.12 89 GLU A O 1
ATOM 646 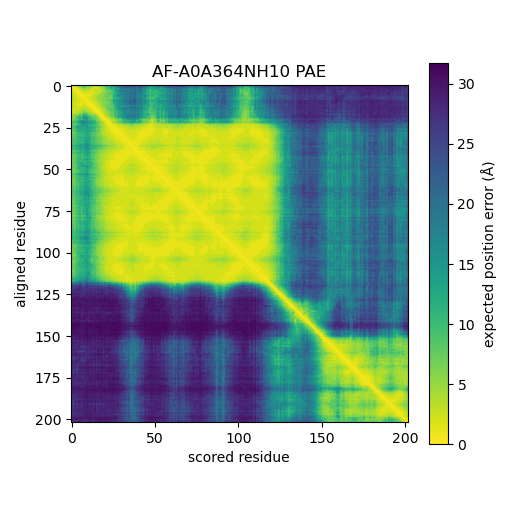N N . LEU A 1 90 ? 6.072 -4.061 -7.967 1.00 94.81 90 LEU A N 1
ATOM 647 C CA . LEU A 1 90 ? 4.836 -4.492 -8.609 1.00 94.81 90 LEU A CA 1
ATOM 648 C C . LEU A 1 90 ? 4.905 -4.287 -10.122 1.00 94.81 90 LEU A C 1
ATOM 650 O O . LEU A 1 90 ? 5.667 -3.466 -10.635 1.00 94.81 90 LEU A O 1
ATOM 654 N N . VAL A 1 91 ? 4.101 -5.060 -10.845 1.00 92.19 91 VAL A N 1
ATOM 655 C CA . VAL A 1 91 ? 3.990 -4.948 -12.300 1.00 92.19 91 VAL A CA 1
ATOM 656 C C . VAL A 1 91 ? 2.968 -3.882 -12.682 1.00 92.19 91 VAL A C 1
ATOM 658 O O . VAL A 1 91 ? 1.912 -3.781 -12.059 1.00 92.19 91 VAL A O 1
ATOM 661 N N . ASP A 1 92 ? 3.275 -3.132 -13.744 1.00 91.88 92 ASP A N 1
ATOM 662 C CA . ASP A 1 92 ? 2.360 -2.169 -14.360 1.00 91.88 92 ASP A CA 1
ATOM 663 C C . ASP A 1 92 ? 0.975 -2.778 -14.654 1.00 91.88 92 ASP A C 1
ATOM 665 O O . ASP A 1 92 ? 0.841 -3.926 -15.095 1.00 91.88 92 ASP A O 1
ATOM 669 N N . GLY A 1 93 ? -0.055 -1.956 -14.486 1.00 93.81 93 GLY A N 1
ATOM 670 C CA . GLY A 1 93 ? -1.460 -2.270 -14.691 1.00 93.81 93 GLY A CA 1
ATOM 671 C C . GLY A 1 93 ? -2.282 -2.104 -13.417 1.00 93.81 93 GLY A C 1
ATOM 672 O O . GLY A 1 93 ? -1.923 -1.346 -12.515 1.00 93.81 93 GLY A O 1
ATOM 673 N N . ASP A 1 94 ? -3.405 -2.818 -13.374 1.00 97.19 94 ASP A N 1
ATOM 674 C CA . ASP A 1 94 ? -4.377 -2.739 -12.286 1.00 97.19 94 ASP A CA 1
ATOM 675 C C . ASP A 1 94 ? -3.769 -3.167 -10.941 1.00 97.19 94 ASP A C 1
ATOM 677 O O . ASP A 1 94 ? -3.178 -4.247 -10.809 1.00 97.19 94 ASP A O 1
ATOM 681 N N . LEU A 1 95 ? -4.015 -2.348 -9.922 1.00 98.31 95 LEU A N 1
ATOM 682 C CA . LEU A 1 95 ? -3.730 -2.619 -8.523 1.00 98.31 95 LEU A CA 1
ATOM 683 C C . LEU A 1 95 ? -5.030 -2.804 -7.736 1.00 98.31 95 LEU A C 1
ATOM 685 O O . LEU A 1 95 ? -6.031 -2.117 -7.941 1.00 98.31 95 LEU A O 1
ATOM 689 N N . THR A 1 96 ? -5.003 -3.727 -6.778 1.00 98.62 96 THR A N 1
ATOM 690 C CA . THR A 1 96 ? -6.048 -3.895 -5.763 1.00 98.62 96 THR A CA 1
ATOM 691 C C . THR A 1 96 ? -5.467 -3.601 -4.391 1.00 98.62 96 THR A C 1
ATOM 693 O O . THR A 1 96 ? -4.492 -4.233 -3.987 1.00 98.62 96 THR A O 1
ATOM 696 N N . ILE A 1 97 ? -6.080 -2.668 -3.666 1.00 98.75 97 ILE A N 1
ATOM 697 C CA . ILE A 1 97 ? -5.642 -2.236 -2.342 1.00 98.75 97 ILE A CA 1
ATOM 698 C C . ILE A 1 97 ? -6.709 -2.642 -1.337 1.00 98.75 97 ILE A C 1
ATOM 700 O O . ILE A 1 97 ? -7.873 -2.270 -1.480 1.00 98.75 97 ILE A O 1
ATOM 704 N N . ILE A 1 98 ? -6.313 -3.407 -0.325 1.00 98.75 98 ILE A N 1
ATOM 705 C CA . ILE A 1 98 ? -7.186 -3.852 0.761 1.00 98.75 98 ILE A CA 1
ATOM 706 C C . ILE A 1 98 ? -6.644 -3.290 2.068 1.00 98.75 98 ILE A C 1
ATOM 708 O O . ILE A 1 98 ? -5.493 -3.547 2.415 1.00 98.75 98 ILE A O 1
ATOM 712 N N . ALA A 1 99 ? -7.487 -2.566 2.796 1.00 98.75 99 ALA A N 1
ATOM 713 C CA . ALA A 1 99 ? -7.244 -2.138 4.164 1.00 98.75 99 ALA A CA 1
ATOM 714 C C . ALA A 1 99 ? -8.038 -3.029 5.124 1.00 98.75 99 ALA A C 1
ATOM 716 O O . ALA A 1 99 ? -9.215 -3.314 4.890 1.00 98.75 99 ALA A O 1
ATOM 717 N N . LYS A 1 100 ? -7.395 -3.470 6.202 1.00 98.75 100 LYS A N 1
ATOM 718 C CA . LYS A 1 100 ? -7.981 -4.323 7.234 1.00 98.75 100 LYS A CA 1
ATOM 719 C C . LYS A 1 100 ? -7.711 -3.735 8.614 1.00 98.75 100 LYS A C 1
ATOM 721 O O . LYS A 1 100 ? -6.566 -3.434 8.934 1.00 98.75 100 LYS A O 1
ATOM 726 N N . ALA A 1 101 ? -8.734 -3.659 9.456 1.00 98.69 101 ALA A N 1
ATOM 727 C CA . ALA A 1 101 ? -8.596 -3.322 10.872 1.00 98.69 101 ALA A CA 1
ATOM 728 C C . ALA A 1 101 ? -9.456 -4.249 11.746 1.00 98.69 101 ALA A C 1
ATOM 730 O O . ALA A 1 101 ? -10.177 -5.103 11.229 1.00 98.69 101 ALA A O 1
ATOM 731 N N . ILE A 1 102 ? -9.362 -4.081 13.066 1.00 98.31 102 ILE A N 1
ATOM 732 C CA . ILE A 1 102 ? -10.198 -4.775 14.051 1.00 98.31 102 ILE A CA 1
ATOM 733 C C . ILE A 1 102 ? -11.049 -3.727 14.772 1.00 98.31 102 ILE A C 1
ATOM 735 O O . ILE A 1 102 ? -10.500 -2.752 15.287 1.00 98.31 102 ILE A O 1
ATOM 739 N N . ASP A 1 103 ? -12.365 -3.918 14.802 1.00 97.50 103 ASP A N 1
ATOM 740 C CA . ASP A 1 103 ? -13.304 -3.015 15.474 1.00 97.50 103 ASP A CA 1
ATOM 741 C C . ASP A 1 103 ? -13.281 -3.148 17.016 1.00 97.50 103 ASP A C 1
ATOM 743 O O . ASP A 1 103 ? -12.578 -3.984 17.598 1.00 97.50 103 ASP A O 1
ATOM 747 N N . ASN A 1 104 ? -14.066 -2.319 17.708 1.00 95.69 104 ASN A N 1
ATOM 748 C CA . ASN A 1 104 ? -14.210 -2.342 19.169 1.00 95.69 104 ASN A CA 1
ATOM 749 C C . ASN A 1 104 ? -14.802 -3.658 19.709 1.00 95.69 104 ASN A C 1
ATOM 751 O O . ASN A 1 104 ? -14.681 -3.949 20.905 1.00 95.69 104 ASN A O 1
ATOM 755 N N . ASN A 1 105 ? -15.421 -4.461 18.846 1.00 94.62 105 ASN A N 1
ATOM 756 C CA . ASN A 1 105 ? -16.021 -5.754 19.152 1.00 94.62 105 ASN A CA 1
ATOM 757 C C . ASN A 1 105 ? -15.091 -6.934 18.817 1.00 94.62 105 ASN A C 1
ATOM 759 O O . ASN A 1 105 ? -15.432 -8.084 19.101 1.00 94.62 105 ASN A O 1
ATOM 763 N N . GLY A 1 106 ? -13.891 -6.667 18.292 1.00 95.19 106 GLY A N 1
ATOM 764 C CA . GLY A 1 106 ? -12.903 -7.681 17.942 1.00 95.19 106 GLY A CA 1
ATOM 765 C C . GLY A 1 106 ? -13.148 -8.354 16.588 1.00 95.19 106 GLY A C 1
ATOM 766 O O . GLY A 1 106 ? -12.584 -9.424 16.347 1.00 95.19 106 GLY A O 1
ATOM 767 N N . GLN A 1 107 ? -13.987 -7.777 15.725 1.00 95.81 107 GLN A N 1
ATOM 768 C CA . GLN A 1 107 ? -14.269 -8.281 14.383 1.00 95.81 107 GLN A CA 1
ATOM 769 C C . GLN A 1 107 ? -13.385 -7.598 13.339 1.00 95.81 107 GLN A C 1
ATOM 771 O O . GLN A 1 107 ? -13.027 -6.428 13.465 1.00 95.81 107 GLN A O 1
ATOM 776 N N . ASP A 1 108 ? -13.041 -8.344 12.289 1.00 98.12 108 ASP A N 1
ATOM 777 C CA . ASP A 1 108 ? -12.307 -7.797 11.151 1.00 98.12 108 ASP A CA 1
ATOM 778 C C . ASP A 1 108 ? -13.228 -6.897 10.308 1.00 98.12 108 ASP A C 1
ATOM 780 O O . ASP A 1 108 ? -14.301 -7.328 9.876 1.00 98.12 108 ASP A O 1
ATOM 784 N N . VAL A 1 109 ? -12.763 -5.685 10.005 1.00 98.19 109 VAL A N 1
ATOM 785 C CA . VAL A 1 109 ? -13.400 -4.746 9.074 1.00 98.19 109 VAL A CA 1
ATOM 786 C C . VAL A 1 109 ? -12.484 -4.517 7.871 1.00 98.19 109 VAL A C 1
ATOM 788 O O . VAL A 1 109 ? -11.265 -4.418 8.025 1.00 98.19 109 VAL A O 1
ATOM 791 N N . PHE A 1 110 ? -13.063 -4.474 6.668 1.00 98.38 110 PHE A N 1
ATOM 792 C CA . PHE A 1 110 ? -12.320 -4.413 5.407 1.00 98.38 110 PHE A CA 1
ATOM 793 C C . PHE A 1 110 ? -12.802 -3.278 4.514 1.00 98.38 110 PHE A C 1
ATOM 795 O O . PHE A 1 110 ? -14.004 -3.089 4.336 1.00 98.38 110 PHE A O 1
ATOM 802 N N . GLY A 1 111 ? -11.844 -2.599 3.897 1.00 98.38 111 GLY A N 1
ATOM 803 C CA . GLY A 1 111 ? -12.046 -1.572 2.888 1.00 98.38 111 GLY A CA 1
ATOM 804 C C . GLY A 1 111 ? -11.229 -1.938 1.664 1.00 98.38 111 GLY A C 1
ATOM 805 O O . GLY A 1 111 ? -10.163 -2.547 1.780 1.00 98.38 111 GLY A O 1
ATOM 806 N N . GLN A 1 112 ? -11.733 -1.606 0.482 1.00 98.56 112 GLN A N 1
ATOM 807 C CA . GLN A 1 112 ? -11.050 -1.922 -0.764 1.00 98.56 112 GLN A CA 1
ATOM 808 C C . GLN A 1 112 ? -11.176 -0.771 -1.756 1.00 98.56 112 GLN A C 1
ATOM 810 O O . GLN A 1 112 ? -12.254 -0.202 -1.915 1.00 98.56 112 GLN A O 1
ATOM 815 N N . THR A 1 113 ? -10.086 -0.503 -2.469 1.00 98.69 113 THR A N 1
ATOM 816 C CA . THR A 1 113 ? -10.071 0.344 -3.663 1.00 98.69 113 THR A CA 1
ATOM 817 C C . THR A 1 113 ? -9.164 -0.262 -4.737 1.00 98.69 113 THR A C 1
ATOM 819 O O . THR A 1 113 ? -8.508 -1.288 -4.518 1.00 98.69 113 THR A O 1
ATOM 822 N N . SER A 1 114 ? -9.163 0.348 -5.915 1.00 98.06 114 SER A N 1
ATOM 823 C CA . SER A 1 114 ? -8.313 -0.018 -7.042 1.00 98.06 114 SER A CA 1
ATOM 824 C C . SER A 1 114 ? -7.685 1.228 -7.644 1.00 98.06 114 SER A C 1
ATOM 826 O O . SER A 1 114 ? -8.290 2.298 -7.624 1.00 98.06 114 SER A O 1
ATOM 828 N N . ASP A 1 115 ? -6.495 1.055 -8.201 1.00 97.94 115 ASP A N 1
ATOM 829 C CA . ASP A 1 115 ? -5.733 2.096 -8.888 1.00 97.94 115 ASP A CA 1
ATOM 830 C C . ASP A 1 115 ? -4.932 1.457 -10.034 1.00 97.94 115 ASP A C 1
ATOM 832 O O . ASP A 1 115 ? -4.996 0.240 -10.225 1.00 97.94 115 ASP A O 1
ATOM 836 N N . GLU A 1 116 ? -4.172 2.243 -10.788 1.00 95.75 116 GLU A N 1
ATOM 837 C CA . GLU A 1 116 ? -3.304 1.746 -11.858 1.00 95.75 116 GLU A CA 1
ATOM 838 C C . GLU A 1 116 ? -1.859 2.215 -11.657 1.00 95.75 116 GLU A C 1
ATOM 840 O O . GLU A 1 116 ? -1.595 3.395 -11.428 1.00 95.75 116 GLU A O 1
ATOM 845 N N . LEU A 1 117 ? -0.911 1.287 -11.799 1.00 93.12 117 LEU A N 1
ATOM 846 C CA . LEU A 1 117 ? 0.512 1.596 -11.900 1.00 93.12 117 LEU A CA 1
ATOM 847 C C . LEU A 1 117 ? 0.927 1.611 -13.370 1.00 93.12 117 LEU A C 1
ATOM 849 O O . LEU A 1 117 ? 0.697 0.654 -14.103 1.00 93.12 117 LEU A O 1
ATOM 853 N N . LEU A 1 118 ? 1.573 2.681 -13.809 1.00 91.50 118 LEU A N 1
ATOM 854 C CA . LEU A 1 118 ? 2.154 2.785 -15.142 1.00 91.50 118 LEU A CA 1
ATOM 855 C C . LEU A 1 118 ? 3.525 3.432 -15.022 1.00 91.50 118 LEU A C 1
ATOM 857 O O . LEU A 1 118 ? 3.679 4.639 -15.213 1.00 91.50 118 LEU A O 1
ATOM 861 N N . LEU A 1 119 ? 4.530 2.631 -14.675 1.00 83.50 119 LEU A N 1
ATOM 862 C CA . LEU A 1 119 ? 5.872 3.143 -14.486 1.00 83.50 119 LEU A CA 1
ATOM 863 C C . LEU A 1 119 ? 6.453 3.565 -15.843 1.00 83.50 119 LEU A C 1
ATOM 865 O O . LEU A 1 119 ? 6.799 2.747 -16.700 1.00 83.50 119 LEU A O 1
ATOM 869 N N . VAL A 1 120 ? 6.600 4.871 -16.055 1.00 69.19 120 VAL A N 1
ATOM 870 C CA . VAL A 1 120 ? 7.265 5.379 -17.257 1.00 69.19 120 VAL A CA 1
ATOM 871 C C . VAL A 1 120 ? 8.768 5.195 -17.076 1.00 69.19 120 VAL A C 1
ATOM 873 O O . VAL A 1 120 ? 9.463 6.059 -16.544 1.00 69.19 120 VAL A O 1
ATOM 876 N N . VAL A 1 121 ? 9.303 4.067 -17.545 1.00 60.19 121 VAL A N 1
ATOM 877 C CA . VAL A 1 121 ? 10.749 3.945 -17.748 1.00 60.19 121 VAL A CA 1
ATOM 878 C C . VAL A 1 121 ? 11.101 4.859 -18.912 1.00 60.19 121 VAL A C 1
ATOM 880 O O . VAL A 1 121 ? 10.913 4.508 -20.078 1.00 60.19 121 VAL A O 1
ATOM 883 N N . GLU A 1 122 ? 11.577 6.063 -18.606 1.00 54.88 122 GLU A N 1
ATOM 884 C CA . GLU A 1 122 ? 12.066 6.985 -19.619 1.00 54.88 122 GLU A CA 1
ATOM 885 C C . GLU A 1 122 ? 13.256 6.328 -20.333 1.00 54.88 122 GLU A C 1
ATOM 887 O O . GLU A 1 122 ? 14.386 6.295 -19.841 1.00 54.88 122 GLU A O 1
ATOM 892 N N . LEU A 1 123 ? 13.007 5.753 -21.514 1.00 51.00 123 LEU A N 1
ATOM 893 C CA . LEU A 1 123 ? 14.073 5.426 -22.446 1.00 51.00 123 LEU A CA 1
ATOM 894 C C . LEU A 1 123 ? 14.595 6.762 -22.971 1.00 51.00 123 LEU A C 1
ATOM 896 O O . LEU A 1 123 ? 14.113 7.275 -23.980 1.00 51.00 123 LEU A O 1
ATOM 900 N N . ALA A 1 124 ? 15.565 7.340 -22.265 1.00 48.72 124 ALA A N 1
ATOM 901 C CA . ALA A 1 124 ? 16.287 8.514 -22.723 1.00 48.72 124 ALA A CA 1
ATOM 902 C C . ALA A 1 124 ? 17.076 8.145 -23.989 1.00 48.72 124 ALA A C 1
ATOM 904 O O . ALA A 1 124 ? 18.241 7.747 -23.941 1.00 48.72 124 ALA A O 1
ATOM 905 N N . ILE A 1 125 ? 16.434 8.249 -25.153 1.00 51.06 125 ILE A N 1
ATOM 906 C CA . ILE A 1 125 ? 17.141 8.316 -26.427 1.00 51.06 125 ILE A CA 1
ATOM 907 C C . ILE A 1 125 ? 17.664 9.747 -26.529 1.00 51.06 125 ILE A C 1
ATOM 909 O O . ILE A 1 125 ? 17.019 10.622 -27.105 1.00 51.06 125 ILE A O 1
ATOM 913 N N . GLU A 1 126 ? 18.841 10.005 -25.959 1.00 45.31 126 GLU A N 1
ATOM 914 C CA . GLU A 1 126 ? 19.576 11.222 -26.284 1.00 45.31 126 GLU A CA 1
ATOM 915 C C . GLU A 1 126 ? 20.062 11.120 -27.734 1.00 45.31 126 GLU A C 1
ATOM 917 O O . GLU A 1 126 ? 21.170 10.666 -28.027 1.00 45.31 126 GLU A O 1
ATOM 922 N N . THR A 1 127 ? 19.239 11.553 -28.689 1.00 47.72 127 THR A N 1
ATOM 923 C CA . THR A 1 127 ? 19.749 11.885 -30.018 1.00 47.72 127 THR A CA 1
ATOM 924 C C . THR A 1 127 ? 20.530 13.190 -29.897 1.00 47.72 127 THR A C 1
ATOM 926 O O . THR A 1 127 ? 20.003 14.276 -30.141 1.00 47.72 127 THR A O 1
ATOM 929 N N . SER A 1 128 ? 21.801 13.122 -29.505 1.00 41.22 128 SER A N 1
ATOM 930 C CA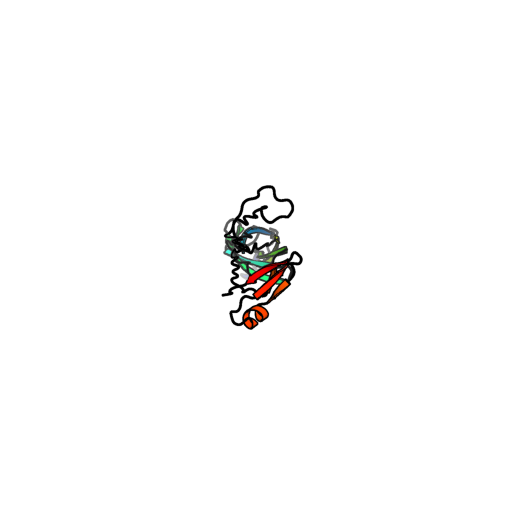 . SER A 1 128 ? 22.715 14.257 -29.643 1.00 41.22 128 SER A CA 1
ATOM 931 C C . SER A 1 128 ? 23.128 14.388 -31.115 1.00 41.22 128 SER A C 1
ATOM 933 O O . SER A 1 128 ? 24.242 14.038 -31.501 1.00 41.22 128 SER A O 1
ATOM 935 N N . GLY A 1 129 ? 22.208 14.835 -31.968 1.00 44.81 129 GLY A N 1
ATOM 936 C CA . GLY A 1 129 ? 22.478 15.036 -33.387 1.00 44.81 129 GLY A CA 1
ATOM 937 C C . GLY A 1 129 ? 21.261 15.547 -34.144 1.00 44.81 129 GLY A C 1
ATOM 938 O O . GLY A 1 129 ? 20.230 14.887 -34.194 1.00 44.81 129 GLY A O 1
ATOM 939 N N . SER A 1 130 ? 21.393 16.716 -34.770 1.00 44.69 130 SER A N 1
ATOM 940 C CA . SER A 1 130 ? 20.542 17.083 -35.902 1.00 44.69 130 SER A CA 1
ATOM 941 C C . SER A 1 130 ? 20.887 16.136 -37.051 1.00 44.69 130 SER A C 1
ATOM 943 O O . SER A 1 130 ? 22.049 16.082 -37.458 1.00 44.69 130 SER A O 1
ATOM 945 N N . LEU A 1 131 ? 19.920 15.383 -37.578 1.00 47.75 131 LEU A N 1
ATOM 946 C CA . LEU A 1 131 ? 20.103 14.712 -38.862 1.00 47.75 131 LEU A CA 1
ATOM 947 C C . LEU A 1 131 ? 19.997 15.783 -39.957 1.00 47.75 131 LEU A C 1
ATOM 949 O O . LEU A 1 131 ? 18.918 16.045 -40.485 1.00 47.75 131 LEU A O 1
ATOM 953 N N . GLU A 1 132 ? 21.110 16.445 -40.276 1.00 44.34 132 GLU A N 1
ATOM 954 C CA . GLU A 1 132 ? 21.184 17.297 -41.464 1.00 44.34 132 GLU A CA 1
ATOM 955 C C . GLU A 1 132 ? 21.184 16.413 -42.718 1.00 44.34 132 GLU A C 1
ATOM 957 O O . GLU A 1 132 ? 22.224 15.953 -43.188 1.00 44.34 132 GLU A O 1
ATOM 962 N N . VAL A 1 133 ? 19.999 16.161 -43.280 1.00 43.88 133 VAL A N 1
ATOM 963 C CA . VAL A 1 133 ? 19.874 15.558 -44.611 1.00 43.88 133 VAL A CA 1
ATOM 964 C C . VAL A 1 133 ? 20.143 16.644 -45.645 1.00 43.88 133 VAL A C 1
ATOM 966 O O . VAL A 1 133 ? 19.286 17.482 -45.926 1.00 43.88 133 VAL A O 1
ATOM 969 N N . PHE A 1 134 ? 21.332 16.639 -46.243 1.00 43.72 134 PHE A N 1
ATOM 970 C CA . PHE A 1 134 ? 21.574 17.473 -47.410 1.00 43.72 134 PHE A CA 1
ATOM 971 C C . PHE A 1 134 ? 20.936 16.828 -48.642 1.00 43.72 134 PHE A C 1
ATOM 973 O O . PHE A 1 134 ? 21.422 15.828 -49.165 1.00 43.72 134 PHE A O 1
ATOM 980 N N . GLU A 1 135 ? 19.894 17.465 -49.174 1.00 41.69 135 GLU A N 1
ATOM 981 C CA . GLU A 1 135 ? 19.234 17.072 -50.427 1.00 41.69 135 GLU A CA 1
ATOM 982 C C . GLU A 1 135 ? 20.178 17.044 -51.647 1.00 41.69 135 GLU A C 1
ATOM 984 O O . GLU A 1 135 ? 19.826 16.486 -52.680 1.00 41.69 135 GLU A O 1
ATOM 989 N N . LYS A 1 136 ? 21.417 17.538 -51.513 1.00 50.44 136 LYS A N 1
ATOM 990 C CA . LYS A 1 136 ? 22.474 17.501 -52.538 1.00 50.44 136 LYS A CA 1
ATOM 991 C C . LYS A 1 136 ? 22.832 16.089 -53.048 1.00 50.44 136 LYS A C 1
ATOM 993 O O . LYS A 1 136 ? 23.468 15.984 -54.091 1.00 50.44 136 LYS A O 1
ATOM 998 N N . PHE A 1 137 ? 22.433 15.029 -52.332 1.00 45.25 137 PHE A N 1
ATOM 999 C CA . PHE A 1 137 ? 22.648 13.621 -52.7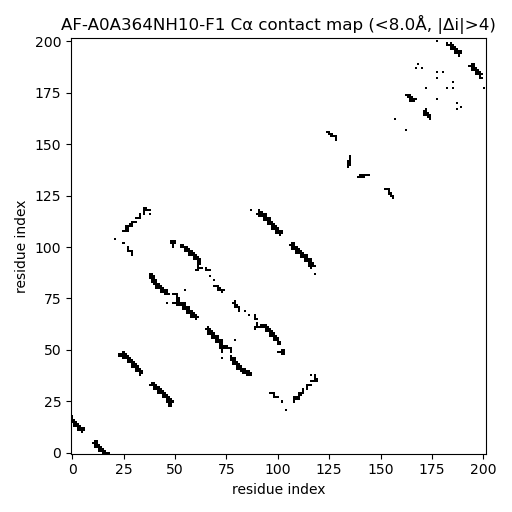10 1.00 45.25 137 PHE A CA 1
ATOM 1000 C C . PHE A 1 137 ? 21.349 12.852 -53.013 1.00 45.25 137 PHE A C 1
ATOM 1002 O O . PHE A 1 137 ? 21.381 11.651 -53.272 1.00 45.25 137 PHE A O 1
ATOM 1009 N N . LEU A 1 138 ? 20.200 13.536 -53.025 1.00 48.34 138 LEU A N 1
ATOM 1010 C CA . LEU A 1 138 ? 18.939 12.985 -53.518 1.00 48.34 138 LEU A CA 1
ATOM 1011 C C . LEU A 1 138 ? 18.844 13.257 -55.022 1.00 48.34 138 LEU A C 1
ATOM 1013 O O . LEU A 1 138 ? 19.105 14.373 -55.468 1.00 48.34 138 LEU A O 1
ATOM 1017 N N . SER A 1 139 ? 18.403 12.277 -55.819 1.00 48.62 139 SER A N 1
ATOM 1018 C CA . SER A 1 139 ? 18.307 12.416 -57.285 1.00 48.62 139 SER A CA 1
ATOM 1019 C C . SER A 1 139 ? 17.385 13.556 -57.760 1.00 48.62 139 SER A C 1
ATOM 1021 O O . SER A 1 139 ? 17.433 13.912 -58.933 1.00 48.62 139 SER A O 1
ATOM 1023 N N . ASN A 1 140 ? 16.578 14.134 -56.857 1.00 53.94 140 ASN A N 1
ATOM 1024 C CA . ASN A 1 140 ? 15.673 15.268 -57.086 1.00 53.94 140 ASN A CA 1
ATOM 1025 C C . ASN A 1 140 ? 15.937 16.476 -56.146 1.00 53.94 140 ASN A C 1
ATOM 1027 O O . ASN A 1 140 ? 15.034 17.284 -55.937 1.00 53.94 140 ASN A O 1
ATOM 1031 N N . GLY A 1 141 ? 17.122 16.597 -55.537 1.00 51.22 141 GLY A N 1
ATOM 1032 C CA . GLY A 1 141 ? 17.449 17.703 -54.624 1.00 51.22 141 GLY A CA 1
ATOM 1033 C C . GLY A 1 141 ? 17.625 19.065 -55.303 1.00 51.22 141 GLY A C 1
ATOM 1034 O O . GLY A 1 141 ? 18.049 19.152 -56.454 1.00 51.22 141 GLY A O 1
ATOM 1035 N N . SER A 1 142 ? 17.309 20.147 -54.584 1.00 59.44 142 SER A N 1
ATOM 1036 C CA . SER A 1 142 ? 17.172 21.498 -55.153 1.00 59.44 142 SER A CA 1
ATOM 1037 C C . SER A 1 142 ? 18.453 22.353 -55.203 1.00 59.44 142 SER A C 1
ATOM 1039 O O . SER A 1 142 ? 18.430 23.435 -55.794 1.00 59.44 142 SER A O 1
ATOM 1041 N N . ALA A 1 143 ? 19.584 21.892 -54.649 1.00 55.31 143 ALA A N 1
ATOM 1042 C CA . ALA A 1 143 ? 20.837 22.657 -54.608 1.00 55.31 143 ALA A CA 1
ATOM 1043 C C . ALA A 1 143 ? 22.066 21.832 -55.040 1.00 55.31 143 ALA A C 1
ATOM 1045 O O . ALA A 1 143 ? 22.441 20.863 -54.384 1.00 55.31 143 ALA A O 1
ATOM 1046 N N . ALA A 1 144 ? 22.734 22.262 -56.117 1.00 49.97 144 ALA A N 1
ATOM 1047 C CA . ALA A 1 144 ? 24.006 21.708 -56.583 1.00 49.97 144 ALA A CA 1
ATOM 1048 C C . ALA A 1 144 ? 25.178 22.587 -56.116 1.00 49.97 144 ALA A C 1
ATOM 1050 O O . ALA A 1 144 ? 25.193 23.776 -56.433 1.00 49.97 144 ALA A O 1
ATOM 1051 N N . ASN A 1 145 ? 26.157 22.027 -55.390 1.00 50.28 145 ASN A N 1
ATOM 1052 C CA . ASN A 1 145 ? 27.542 22.522 -55.420 1.00 50.28 145 ASN A CA 1
ATOM 1053 C C . ASN A 1 145 ? 28.557 21.557 -54.777 1.00 50.28 145 ASN A C 1
ATOM 1055 O O . ASN A 1 145 ? 28.328 21.030 -53.687 1.00 50.28 145 ASN A O 1
ATOM 1059 N N . ASP A 1 146 ? 29.671 21.391 -55.497 1.00 53.75 146 ASP A N 1
ATOM 1060 C CA . ASP A 1 146 ? 30.804 20.472 -55.315 1.00 53.75 146 ASP A CA 1
ATOM 1061 C C . ASP A 1 146 ? 31.422 20.467 -53.905 1.00 53.75 146 ASP A C 1
ATOM 1063 O O . ASP A 1 146 ? 31.961 21.470 -53.434 1.00 53.75 146 ASP A O 1
ATOM 1067 N N . GLY A 1 147 ? 31.428 19.296 -53.268 1.00 46.81 147 GLY A N 1
ATOM 1068 C CA . GLY A 1 147 ? 32.198 18.996 -52.062 1.00 46.81 147 GLY A CA 1
ATOM 1069 C C . GLY A 1 147 ? 32.051 17.524 -51.665 1.00 46.81 147 GLY A C 1
ATOM 1070 O O . GLY A 1 147 ? 30.973 16.955 -51.815 1.00 46.81 147 GLY A O 1
ATOM 1071 N N . GLU A 1 148 ? 33.140 16.911 -51.194 1.00 49.47 148 GLU A N 1
ATOM 1072 C CA . GLU A 1 148 ? 33.223 15.491 -50.811 1.00 49.47 148 GLU A CA 1
ATOM 1073 C C . GLU A 1 148 ? 32.186 15.131 -49.714 1.00 49.47 148 GLU A C 1
ATOM 1075 O O . GLU A 1 148 ? 31.948 15.964 -48.828 1.00 49.47 148 GLU A O 1
ATOM 1080 N N . PRO A 1 149 ? 31.541 13.944 -49.760 1.00 49.78 149 PRO A N 1
ATOM 1081 C CA . PRO A 1 149 ? 30.519 13.544 -48.790 1.00 49.78 149 PRO A CA 1
ATOM 1082 C C . PRO A 1 149 ? 31.041 13.595 -47.348 1.00 49.78 149 PRO A C 1
ATOM 1084 O O . PRO A 1 149 ? 32.176 13.207 -47.071 1.00 49.78 149 PRO A O 1
ATOM 1087 N N . LYS A 1 150 ? 30.211 14.055 -46.407 1.00 52.25 150 LYS A N 1
ATOM 1088 C CA . LYS A 1 150 ? 30.461 13.887 -44.968 1.00 52.25 150 LYS A CA 1
ATOM 1089 C C . LYS A 1 150 ? 29.306 13.085 -44.384 1.00 52.25 150 LYS A C 1
ATOM 1091 O O . LYS A 1 150 ? 28.361 13.655 -43.853 1.00 52.25 150 LYS A O 1
ATOM 1096 N N . ASP A 1 151 ? 29.413 11.769 -44.526 1.00 53.59 151 ASP A N 1
ATOM 1097 C CA . ASP A 1 151 ? 28.353 10.791 -44.249 1.00 53.59 151 ASP A CA 1
ATOM 1098 C C . ASP A 1 151 ? 28.505 10.129 -42.866 1.00 53.59 151 ASP A C 1
ATOM 1100 O O . ASP A 1 151 ? 28.298 8.926 -42.724 1.00 53.59 151 ASP A O 1
ATOM 1104 N N . SER A 1 152 ? 28.920 10.868 -41.830 1.00 52.47 152 SER A N 1
ATOM 1105 C CA . SER A 1 152 ? 29.111 10.284 -40.495 1.00 52.47 152 SER A CA 1
ATOM 1106 C C . SER A 1 152 ? 28.448 11.078 -39.372 1.00 52.47 152 SER A C 1
ATOM 1108 O O . SER A 1 152 ? 28.510 12.304 -39.306 1.00 52.47 152 SER A O 1
ATOM 1110 N N . GLY A 1 153 ? 27.819 10.334 -38.464 1.00 55.59 153 GLY A N 1
ATOM 1111 C CA . GLY A 1 153 ? 27.239 10.791 -37.206 1.00 55.59 153 GLY A CA 1
ATOM 1112 C C . GLY A 1 153 ? 27.309 9.657 -36.182 1.00 55.59 153 GLY A C 1
ATOM 1113 O O . GLY A 1 153 ? 27.513 8.501 -36.553 1.00 55.59 153 GLY A O 1
ATOM 1114 N N . SER A 1 154 ? 27.180 9.969 -34.895 1.00 54.62 154 SER A N 1
ATOM 1115 C CA . SER A 1 154 ? 27.185 8.971 -33.822 1.00 54.62 154 SER A CA 1
ATOM 1116 C C . SER A 1 154 ? 25.827 8.903 -33.130 1.00 54.62 154 SER A C 1
ATOM 1118 O O . SER A 1 154 ? 25.174 9.918 -32.906 1.00 54.62 154 SER A O 1
ATOM 1120 N N . ILE A 1 155 ? 25.417 7.688 -32.770 1.00 61.50 155 ILE A N 1
ATOM 1121 C CA . ILE A 1 155 ? 24.272 7.418 -31.897 1.00 61.50 155 ILE A CA 1
ATOM 1122 C C . ILE A 1 155 ? 24.835 6.739 -30.649 1.00 61.50 155 ILE A C 1
ATOM 1124 O O . ILE A 1 155 ? 25.604 5.785 -30.766 1.00 61.50 155 ILE A O 1
ATOM 1128 N N . ARG A 1 156 ? 24.480 7.233 -29.459 1.00 59.75 156 ARG A N 1
ATOM 1129 C CA . ARG A 1 156 ? 24.852 6.619 -28.179 1.00 59.75 156 ARG A CA 1
ATOM 1130 C C . ARG A 1 156 ? 23.590 6.088 -27.506 1.00 59.75 156 ARG A C 1
ATOM 1132 O O . ARG A 1 156 ? 22.626 6.825 -27.357 1.00 59.75 156 ARG A O 1
ATOM 1139 N N . ILE A 1 157 ? 23.604 4.815 -27.118 1.00 62.91 157 ILE A N 1
ATOM 1140 C CA . ILE A 1 157 ? 22.495 4.143 -26.428 1.00 62.91 157 ILE A CA 1
ATOM 1141 C C . ILE A 1 157 ? 23.040 3.611 -25.103 1.00 62.91 157 ILE A C 1
ATOM 1143 O O . ILE A 1 157 ? 24.079 2.952 -25.093 1.00 62.91 157 ILE A O 1
ATOM 1147 N N . THR A 1 158 ? 22.365 3.901 -23.993 1.00 54.81 158 THR A N 1
ATOM 1148 C CA . THR A 1 158 ? 22.751 3.441 -22.649 1.00 54.81 158 THR A CA 1
ATOM 1149 C C . THR A 1 158 ? 21.551 2.840 -21.927 1.00 54.81 158 THR A C 1
ATOM 1151 O O . THR A 1 158 ? 20.450 3.368 -22.033 1.00 54.81 158 THR A O 1
ATOM 1154 N N . SER A 1 159 ? 21.765 1.756 -21.177 1.00 57.16 159 SER A N 1
ATOM 1155 C CA . SER A 1 159 ? 20.744 1.083 -20.360 1.00 57.16 159 SER A CA 1
ATOM 1156 C C . SER A 1 159 ? 21.361 0.621 -19.040 1.00 57.16 159 SER A C 1
ATOM 1158 O O . SER A 1 159 ? 22.449 0.046 -19.045 1.00 57.16 159 SER A O 1
ATOM 1160 N N . SER A 1 160 ? 20.668 0.837 -17.917 1.00 50.47 160 SER A N 1
ATOM 1161 C CA . SER A 1 160 ? 21.092 0.354 -16.592 1.00 50.47 160 SER A CA 1
ATOM 1162 C C . SER A 1 160 ? 20.917 -1.160 -16.422 1.00 50.47 160 SER A C 1
ATOM 1164 O O . SER A 1 160 ? 21.597 -1.762 -15.598 1.00 50.47 160 SER A O 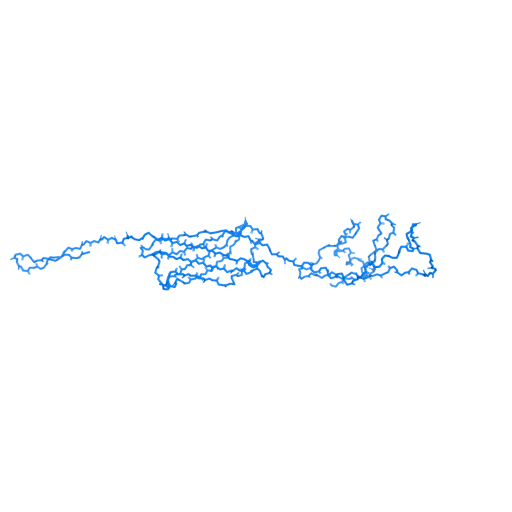1
ATOM 1166 N N . GLN A 1 161 ? 20.049 -1.776 -17.230 1.00 62.25 161 GLN A N 1
ATOM 1167 C CA . GLN A 1 161 ? 19.758 -3.215 -17.228 1.00 62.25 161 GLN A CA 1
ATOM 1168 C C . GLN A 1 161 ? 20.496 -3.975 -18.349 1.00 62.25 161 GLN A C 1
ATOM 1170 O O . GLN A 1 161 ? 20.298 -5.174 -18.532 1.00 62.25 161 GLN A O 1
ATOM 1175 N N . GLY A 1 162 ? 21.352 -3.284 -19.111 1.00 60.03 162 GLY A N 1
ATOM 1176 C CA . GLY A 1 162 ? 22.026 -3.826 -20.293 1.00 60.03 162 GLY A CA 1
ATOM 1177 C C . GLY A 1 162 ? 21.192 -3.721 -21.577 1.00 60.03 162 GLY A C 1
ATOM 1178 O O . GLY A 1 162 ? 20.004 -3.395 -21.556 1.00 60.03 162 GLY A O 1
ATOM 1179 N N . ILE A 1 163 ? 21.842 -3.952 -22.721 1.00 66.44 163 ILE A N 1
ATOM 1180 C CA . ILE A 1 163 ? 21.230 -3.930 -24.058 1.00 66.44 163 ILE A CA 1
ATOM 1181 C C . ILE A 1 163 ? 21.355 -5.335 -24.652 1.00 66.44 163 ILE A C 1
ATOM 1183 O O . ILE A 1 163 ? 22.463 -5.814 -24.875 1.00 66.44 163 ILE A O 1
ATOM 1187 N N . GLN A 1 164 ? 20.230 -6.001 -24.919 1.00 73.06 164 GLN A N 1
ATOM 1188 C CA . GLN A 1 164 ? 20.241 -7.352 -25.497 1.00 73.06 164 GLN A CA 1
ATOM 1189 C C . GLN A 1 164 ? 20.408 -7.333 -27.026 1.00 73.06 164 GLN A C 1
ATOM 1191 O O . GLN A 1 164 ? 21.134 -8.154 -27.591 1.00 73.06 164 GLN A O 1
ATOM 1196 N N . SER A 1 165 ? 19.742 -6.393 -27.705 1.00 73.56 165 SER A N 1
ATOM 1197 C CA . SER A 1 165 ? 19.855 -6.202 -29.153 1.00 73.56 165 SER A CA 1
ATOM 1198 C C . SER A 1 165 ? 19.501 -4.773 -29.568 1.00 73.56 165 SER A C 1
ATOM 1200 O O . SER A 1 165 ? 18.756 -4.092 -28.865 1.00 73.56 165 SER A O 1
ATOM 1202 N N . VAL A 1 166 ? 19.993 -4.344 -30.730 1.00 72.50 166 VAL A N 1
ATOM 1203 C CA . VAL A 1 166 ? 19.610 -3.095 -31.402 1.00 72.50 166 VAL A CA 1
ATOM 1204 C C . VAL A 1 166 ? 19.136 -3.443 -32.807 1.00 72.50 166 VAL A C 1
ATOM 1206 O O . VAL A 1 166 ? 19.834 -4.147 -33.526 1.00 72.50 166 VAL A O 1
ATOM 1209 N N . THR A 1 167 ? 17.967 -2.960 -33.229 1.00 74.81 167 THR A N 1
ATOM 1210 C CA . THR A 1 167 ? 17.498 -3.163 -34.611 1.00 74.81 167 THR A CA 1
ATOM 1211 C C . THR A 1 167 ? 17.714 -1.901 -35.430 1.00 74.81 167 THR A C 1
ATOM 1213 O O . THR A 1 167 ? 17.205 -0.840 -35.081 1.00 74.81 167 THR A O 1
ATOM 1216 N N . ILE A 1 168 ? 18.442 -2.019 -36.538 1.00 71.19 168 ILE A N 1
ATOM 1217 C CA . ILE A 1 168 ? 18.768 -0.909 -37.436 1.00 71.19 168 ILE A CA 1
ATOM 1218 C C . ILE A 1 168 ? 18.375 -1.313 -38.854 1.00 71.19 168 ILE A C 1
ATOM 1220 O O . ILE A 1 168 ? 18.836 -2.336 -39.351 1.00 71.19 168 ILE A O 1
ATOM 1224 N N . ALA A 1 169 ? 17.507 -0.534 -39.507 1.00 63.88 169 ALA A N 1
ATOM 1225 C CA . ALA A 1 169 ? 17.015 -0.828 -40.862 1.00 63.88 169 ALA A CA 1
ATOM 1226 C C . ALA A 1 169 ? 16.468 -2.269 -41.031 1.00 63.88 169 ALA A C 1
ATOM 1228 O O . ALA A 1 169 ? 16.610 -2.884 -42.085 1.00 63.88 169 ALA A O 1
ATOM 1229 N N . GLY A 1 170 ? 15.860 -2.821 -39.973 1.00 66.00 170 GLY A N 1
ATOM 1230 C CA . GLY A 1 170 ? 15.332 -4.191 -39.950 1.00 66.00 170 GLY A CA 1
ATOM 1231 C C . GLY A 1 170 ? 16.371 -5.289 -39.687 1.00 66.00 170 GLY A C 1
ATOM 1232 O O . GLY A 1 170 ? 16.000 -6.458 -39.620 1.00 66.00 170 GLY A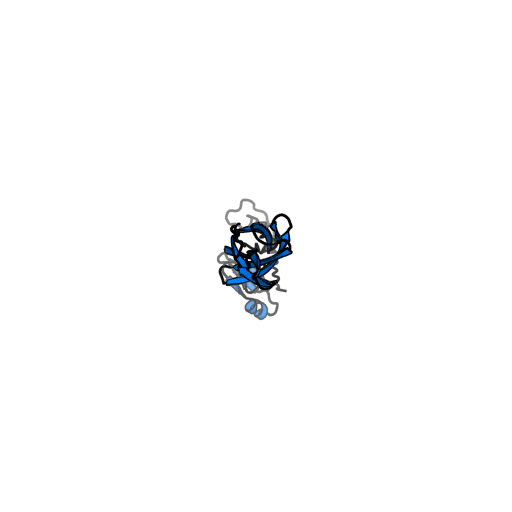 O 1
ATOM 1233 N N . ILE A 1 171 ? 17.647 -4.940 -39.503 1.00 71.88 171 ILE A N 1
ATOM 1234 C CA . ILE A 1 171 ? 18.715 -5.868 -39.123 1.00 71.88 171 ILE A CA 1
ATOM 1235 C C . ILE A 1 171 ? 18.902 -5.817 -37.608 1.00 71.88 171 ILE A C 1
ATOM 1237 O O . ILE A 1 171 ? 19.172 -4.759 -37.039 1.00 71.88 171 ILE A O 1
ATOM 1241 N N . VAL A 1 172 ? 18.755 -6.972 -36.958 1.00 77.94 172 VAL A N 1
ATOM 1242 C CA . VAL A 1 172 ? 18.992 -7.135 -35.521 1.00 77.94 172 VAL A CA 1
ATOM 1243 C C . VAL A 1 172 ? 20.490 -7.308 -35.278 1.00 77.94 172 VAL A C 1
ATOM 1245 O O . VAL A 1 172 ? 21.103 -8.257 -35.761 1.00 77.94 172 VAL A O 1
ATOM 1248 N N . VAL A 1 173 ? 21.065 -6.399 -34.501 1.00 77.44 173 VAL A N 1
ATOM 1249 C CA . VAL A 1 173 ? 22.431 -6.446 -33.985 1.00 77.44 173 VAL A CA 1
ATOM 1250 C C . VAL A 1 173 ? 22.371 -6.980 -32.559 1.00 77.44 173 VAL A C 1
ATOM 1252 O O . VAL A 1 173 ? 21.833 -6.318 -31.672 1.00 77.44 173 VAL A O 1
ATOM 1255 N N . THR A 1 174 ? 22.883 -8.186 -32.327 1.00 79.75 174 THR A N 1
ATOM 1256 C CA . THR A 1 174 ? 22.979 -8.777 -30.983 1.00 79.75 174 THR A CA 1
ATOM 1257 C C . THR A 1 174 ? 24.321 -8.444 -30.338 1.00 79.75 174 THR A C 1
ATOM 1259 O O . THR A 1 174 ? 25.298 -8.158 -31.033 1.00 79.75 174 THR A O 1
ATOM 1262 N N . LEU A 1 175 ? 24.388 -8.525 -29.006 1.00 74.38 175 LEU A N 1
ATOM 1263 C CA . LEU A 1 175 ? 25.653 -8.378 -28.280 1.00 74.38 175 LEU A CA 1
ATOM 1264 C C . LEU A 1 175 ? 26.702 -9.395 -28.758 1.00 74.38 175 LEU A C 1
ATOM 1266 O O . LEU A 1 175 ? 27.837 -9.024 -29.032 1.00 74.38 175 LEU A O 1
ATOM 1270 N N . GLU A 1 176 ? 26.294 -10.650 -28.965 1.00 79.06 176 GLU A N 1
ATOM 1271 C CA . GLU A 1 176 ? 27.161 -11.710 -29.497 1.00 79.06 176 GLU A CA 1
ATOM 1272 C C . GLU A 1 176 ? 27.775 -11.333 -30.857 1.00 79.06 176 GLU A C 1
ATOM 1274 O O . GLU A 1 176 ? 28.963 -11.552 -31.087 1.00 79.06 176 GLU A O 1
ATOM 1279 N N . ALA A 1 1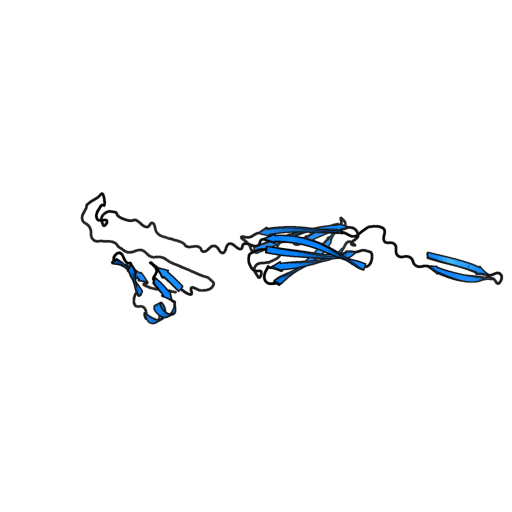77 ? 26.992 -10.724 -31.757 1.00 74.19 177 ALA A N 1
ATOM 1280 C CA . ALA A 1 177 ? 27.478 -10.305 -33.071 1.00 74.19 177 ALA A CA 1
ATOM 1281 C C . ALA A 1 177 ? 28.502 -9.158 -32.987 1.00 74.19 177 ALA A C 1
ATOM 1283 O O . ALA A 1 177 ? 29.431 -9.104 -33.796 1.00 74.19 177 ALA A O 1
ATOM 1284 N N . LEU A 1 178 ? 28.352 -8.264 -32.006 1.00 71.50 178 LEU A N 1
ATOM 1285 C CA . LEU A 1 178 ? 29.301 -7.180 -31.738 1.00 71.50 178 LEU A CA 1
ATOM 1286 C C . LEU A 1 178 ? 30.584 -7.697 -31.078 1.00 71.50 178 LEU A C 1
ATOM 1288 O O . LEU A 1 178 ? 31.679 -7.316 -31.481 1.00 71.50 178 LEU A O 1
ATOM 1292 N N . GLU A 1 179 ? 30.480 -8.610 -30.114 1.00 75.44 179 GLU A N 1
ATOM 1293 C CA . GLU A 1 179 ? 31.646 -9.246 -29.488 1.00 75.44 179 GLU A CA 1
ATOM 1294 C C . GLU A 1 179 ? 32.451 -10.073 -30.500 1.00 75.44 179 GLU A C 1
ATOM 1296 O O . GLU A 1 179 ? 33.684 -10.016 -30.524 1.00 75.44 179 GLU A O 1
ATOM 1301 N N . ALA A 1 180 ? 31.763 -10.775 -31.405 1.00 75.62 180 ALA A N 1
ATOM 1302 C CA . ALA A 1 180 ? 32.390 -11.524 -32.489 1.00 75.62 180 ALA A CA 1
ATOM 1303 C C . ALA A 1 180 ? 33.123 -10.630 -33.506 1.00 75.62 180 ALA A C 1
ATOM 1305 O O . ALA A 1 180 ? 34.015 -11.120 -34.205 1.00 75.62 180 ALA A O 1
ATOM 1306 N N . SER A 1 181 ? 32.796 -9.332 -33.592 1.00 70.69 181 SER A N 1
ATOM 1307 C CA . SER A 1 181 ? 33.469 -8.402 -34.510 1.00 70.69 181 SER A CA 1
ATOM 1308 C C . SER A 1 181 ? 34.900 -8.062 -34.074 1.00 70.69 181 SER A C 1
ATOM 1310 O O . SER A 1 181 ? 35.672 -7.544 -34.881 1.00 70.69 181 SER A O 1
ATOM 1312 N N . ASN A 1 182 ? 35.289 -8.387 -32.831 1.00 65.69 182 ASN A N 1
ATOM 1313 C CA . ASN A 1 182 ? 36.644 -8.212 -32.294 1.00 65.69 182 ASN A CA 1
ATOM 1314 C C . ASN A 1 182 ? 37.222 -6.804 -32.562 1.00 65.69 182 ASN A C 1
ATOM 1316 O O . ASN A 1 182 ? 38.340 -6.657 -33.061 1.00 65.69 182 ASN A O 1
ATOM 1320 N N . ALA A 1 183 ? 36.428 -5.773 -32.253 1.00 61.44 183 ALA A N 1
ATOM 1321 C CA . ALA A 1 183 ? 36.726 -4.350 -32.458 1.00 61.44 183 ALA A CA 1
ATOM 1322 C C . ALA A 1 183 ? 36.798 -3.872 -33.924 1.00 61.44 183 ALA A C 1
ATOM 1324 O O . ALA A 1 183 ? 37.142 -2.714 -34.170 1.00 61.44 183 ALA A O 1
ATOM 1325 N N . ALA A 1 184 ? 36.443 -4.713 -34.902 1.00 71.00 184 ALA A N 1
ATOM 1326 C CA . ALA A 1 184 ? 36.133 -4.237 -36.246 1.00 71.00 184 ALA A CA 1
ATOM 1327 C C . ALA A 1 184 ? 34.742 -3.573 -36.267 1.00 71.00 184 ALA A C 1
ATOM 1329 O O . ALA A 1 184 ? 33.836 -4.049 -35.568 1.00 71.00 184 ALA A O 1
ATOM 1330 N N . PRO A 1 185 ? 34.539 -2.515 -37.076 1.00 71.19 185 PRO A N 1
ATOM 1331 C CA . PRO A 1 185 ? 33.220 -1.930 -37.258 1.00 71.19 185 PRO A CA 1
ATOM 1332 C C . PRO A 1 185 ? 32.223 -2.978 -37.761 1.00 71.19 185 PRO A C 1
ATOM 1334 O O . PRO A 1 185 ? 32.505 -3.696 -38.723 1.00 71.19 185 PRO A O 1
ATOM 1337 N N . PHE A 1 186 ? 31.058 -3.073 -37.124 1.00 76.12 186 PHE A N 1
ATOM 1338 C CA . PHE A 1 186 ? 29.967 -3.899 -37.638 1.00 76.12 186 PHE A CA 1
ATOM 1339 C C . PHE A 1 186 ? 29.187 -3.090 -38.678 1.00 76.12 186 PHE A C 1
ATOM 1341 O O . PHE A 1 186 ? 28.532 -2.106 -38.333 1.00 76.12 186 PHE A O 1
ATOM 1348 N N . SER A 1 187 ? 29.293 -3.472 -39.952 1.00 75.31 187 SER A N 1
ATOM 1349 C CA . SER A 1 187 ? 28.660 -2.758 -41.065 1.00 75.31 187 SER A CA 1
ATOM 1350 C C . SER A 1 187 ? 27.287 -3.334 -41.404 1.00 75.31 187 SER A C 1
ATOM 1352 O O . SER A 1 187 ? 27.124 -4.539 -41.590 1.00 75.31 187 SER A O 1
ATOM 1354 N N . ILE A 1 188 ? 26.310 -2.450 -41.562 1.00 73.19 188 ILE A N 1
ATOM 1355 C CA . ILE A 1 188 ? 24.937 -2.758 -41.957 1.00 73.19 188 ILE A CA 1
ATOM 1356 C C . ILE A 1 188 ? 24.646 -1.987 -43.235 1.00 73.19 188 ILE A C 1
ATOM 1358 O O . ILE A 1 188 ? 24.815 -0.773 -43.262 1.00 73.19 188 ILE A O 1
ATOM 1362 N N . THR A 1 189 ? 24.190 -2.664 -44.285 1.00 72.94 189 THR A N 1
ATOM 1363 C CA . THR A 1 189 ? 23.755 -1.999 -45.519 1.00 72.94 189 THR A CA 1
ATOM 1364 C C . THR A 1 189 ? 22.232 -1.970 -45.579 1.00 72.94 189 THR A C 1
ATOM 1366 O O . THR A 1 189 ? 21.600 -3.025 -45.527 1.00 72.94 189 THR A O 1
ATOM 1369 N N . THR A 1 190 ? 21.631 -0.782 -45.672 1.00 69.38 190 THR A N 1
ATOM 1370 C CA . THR A 1 190 ? 20.174 -0.640 -45.829 1.00 69.38 190 THR A CA 1
ATOM 1371 C C . THR A 1 190 ? 19.737 -1.087 -47.231 1.00 69.38 190 THR A C 1
ATOM 1373 O O . THR A 1 190 ? 20.569 -1.139 -48.143 1.00 69.38 190 THR A O 1
ATOM 1376 N N . PRO A 1 191 ? 18.444 -1.390 -47.460 1.00 65.81 191 PRO A N 1
ATOM 1377 C CA . PRO A 1 191 ? 17.934 -1.736 -48.792 1.00 65.81 191 PRO A CA 1
ATOM 1378 C C . PRO A 1 191 ? 18.227 -0.679 -49.871 1.00 65.81 191 PRO A C 1
ATOM 1380 O O . PRO A 1 191 ? 18.370 -1.011 -51.046 1.00 65.81 191 PRO A O 1
ATOM 1383 N N . GLU A 1 192 ? 18.352 0.585 -49.468 1.00 69.06 192 GLU A N 1
ATOM 1384 C CA . GLU A 1 192 ? 18.681 1.736 -50.315 1.00 69.06 192 GLU A CA 1
ATOM 1385 C C . GLU A 1 192 ? 20.193 1.899 -50.558 1.00 69.06 192 GLU A C 1
ATOM 1387 O O . GLU A 1 192 ? 20.601 2.801 -51.285 1.00 69.06 192 GLU A O 1
ATOM 1392 N N . GLY A 1 193 ? 21.029 1.029 -49.978 1.00 64.81 193 GLY A N 1
ATOM 1393 C CA . GLY A 1 193 ? 22.480 1.008 -50.176 1.00 64.81 193 GLY A CA 1
ATOM 1394 C C . GLY A 1 193 ? 23.290 1.855 -49.191 1.00 64.81 193 GLY A C 1
ATOM 1395 O O . GLY A 1 193 ? 24.504 1.960 -49.358 1.00 64.81 193 GLY A O 1
ATOM 1396 N N . ASN A 1 194 ? 22.667 2.435 -48.161 1.00 63.84 194 ASN A N 1
ATOM 1397 C CA . ASN A 1 194 ? 23.390 3.198 -47.138 1.00 63.84 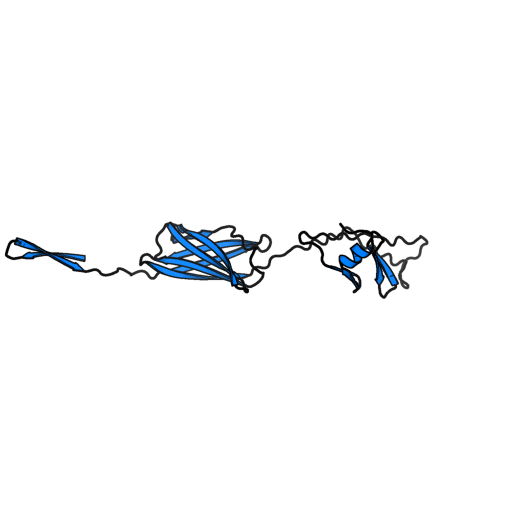194 ASN A CA 1
ATOM 1398 C C . ASN A 1 194 ? 24.151 2.253 -46.208 1.00 63.84 194 ASN A C 1
ATOM 1400 O O . ASN A 1 194 ? 23.605 1.224 -45.815 1.00 63.84 194 ASN A O 1
ATOM 1404 N N . VAL A 1 195 ? 25.378 2.603 -45.821 1.00 68.38 195 VAL A N 1
ATOM 1405 C CA . VAL A 1 195 ? 26.181 1.808 -44.881 1.00 68.38 195 VAL A CA 1
ATOM 1406 C C . VAL A 1 195 ? 26.173 2.472 -43.507 1.00 68.38 195 VAL A C 1
ATOM 1408 O O . VAL A 1 195 ? 26.507 3.644 -43.378 1.00 68.38 195 VAL A O 1
ATOM 1411 N N . ILE A 1 196 ? 25.801 1.714 -42.480 1.00 70.62 196 ILE A N 1
ATOM 1412 C CA . ILE A 1 196 ? 25.859 2.107 -41.072 1.00 70.62 196 ILE A CA 1
ATOM 1413 C C . ILE A 1 196 ? 26.967 1.287 -40.420 1.00 70.62 196 ILE A C 1
ATOM 1415 O O . ILE A 1 196 ? 26.926 0.059 -40.465 1.00 70.62 196 ILE A O 1
ATOM 1419 N N . GLU A 1 197 ? 27.948 1.951 -39.815 1.00 73.00 197 GLU A N 1
ATOM 1420 C CA . GLU A 1 197 ? 29.063 1.300 -39.124 1.00 73.00 197 GLU A CA 1
ATOM 1421 C C . GLU A 1 197 ? 28.931 1.458 -37.607 1.00 73.00 197 GLU A C 1
ATOM 1423 O O . GLU A 1 197 ? 28.925 2.571 -37.079 1.00 73.00 197 GLU A O 1
ATOM 1428 N N . VAL A 1 198 ? 28.866 0.341 -36.882 1.00 73.19 198 VAL A N 1
ATOM 1429 C CA . VAL A 1 198 ? 28.945 0.335 -35.417 1.00 73.19 198 VAL A CA 1
ATOM 1430 C C . VAL A 1 198 ? 30.411 0.205 -35.018 1.00 73.19 198 VAL A C 1
ATOM 1432 O O . VAL A 1 198 ? 30.986 -0.878 -35.084 1.00 73.19 198 VAL A O 1
ATOM 1435 N N . VAL A 1 199 ? 31.026 1.323 -34.632 1.00 65.88 199 VAL A N 1
ATOM 1436 C CA . VAL A 1 199 ? 32.474 1.432 -34.355 1.00 65.88 199 VAL A CA 1
ATOM 1437 C C . VAL A 1 199 ? 32.867 1.141 -32.899 1.00 65.88 199 VAL A C 1
ATOM 1439 O O . VAL A 1 199 ? 34.052 1.143 -32.574 1.00 65.88 199 VAL A O 1
ATOM 1442 N N . GLY A 1 200 ? 31.900 0.884 -32.012 1.00 61.97 200 GLY A N 1
ATOM 1443 C CA . GLY A 1 200 ? 32.166 0.506 -30.624 1.00 61.97 200 GLY A CA 1
ATOM 1444 C C . GLY A 1 200 ? 30.903 0.318 -29.784 1.00 61.97 200 GLY A C 1
ATOM 1445 O O . GLY A 1 200 ? 29.857 0.893 -30.077 1.00 61.97 200 GLY A O 1
ATOM 1446 N N . PHE A 1 201 ? 31.031 -0.482 -28.729 1.00 63.97 201 PHE A N 1
ATOM 1447 C CA . PHE A 1 201 ? 30.054 -0.684 -27.661 1.00 63.97 201 PHE A CA 1
ATOM 1448 C C . PHE A 1 201 ? 30.819 -0.704 -26.329 1.00 63.97 201 PHE A C 1
ATOM 1450 O O . PHE A 1 201 ? 31.989 -1.091 -26.297 1.00 63.97 201 PHE A O 1
ATOM 1457 N N . THR A 1 202 ? 30.201 -0.224 -25.255 1.00 57.66 202 THR A N 1
ATOM 1458 C CA . THR A 1 202 ? 30.781 -0.184 -23.901 1.00 57.66 202 THR A CA 1
ATOM 1459 C C . THR A 1 202 ? 29.740 -0.583 -22.888 1.00 57.66 202 THR A C 1
ATOM 1461 O O . THR A 1 202 ? 28.601 -0.093 -23.066 1.00 57.66 202 THR A O 1
#

Nearest PDB structures (foldseek):
  6xi3-assembly1_AAA  TM=8.564E-01  e=5.056E-11  Marinobacter nauticus ATCC 49840
  3uc2-assembly4_D  TM=6.143E-01  e=1.051E-02  Pseudomonas aeruginosa PAO1
  8glv-assembly1_Lm  TM=5.945E-01  e=3.388E-02  Chlamydomonas reinhardtii
  3frp-assembly1_A  TM=4.557E-01  e=4.662E-02  Naja kaouthia
  6bcs-assembly1_A  TM=4.927E-01  e=2.068E-01  Homo sapiens